Protein AF-A0A7S2G5B6-F1 (afdb_monomer_lite)

InterPro domains:
  IPR010111 Kynureninase [PF22580] (112-202)
  IPR010111 Kynureninase [PTHR14084] (1-206)
  IPR010111 Kynureninase [TIGR01814] (1-205)
  IPR015421 Pyridoxal phosphate-dependent transferase, major domain [G3DSA:3.40.640.10] (1-105)
  IPR015422 Pyridoxal phosphate-dependent transferase, small domain [G3DSA:3.90.1150.10] (106-209)
  IPR015424 Pyridoxal phosphate-dependent transferase [SSF53383] (1-205)

pLDDT: mean 95.81, std 4.61, range [63.97, 98.88]

Structure (mmCIF, N/CA/C/O backbone):
data_AF-A0A7S2G5B6-F1
#
_entry.id   AF-A0A7S2G5B6-F1
#
loop_
_atom_site.group_PDB
_atom_site.id
_atom_site.type_symbol
_atom_site.label_atom_id
_atom_site.label_alt_id
_atom_site.label_comp_id
_atom_site.label_asym_id
_atom_site.label_entity_id
_atom_site.label_seq_id
_atom_site.pdbx_PDB_ins_code
_atom_site.Cartn_x
_atom_site.Cartn_y
_atom_site.Cartn_z
_atom_site.occupancy
_atom_site.B_iso_or_equiv
_atom_site.auth_seq_id
_atom_site.auth_comp_id
_atom_site.auth_asym_id
_atom_site.auth_atom_id
_atom_site.pdbx_PDB_model_num
ATOM 1 N N . ASP A 1 1 ? 1.307 9.068 -7.976 1.00 97.81 1 ASP A N 1
ATOM 2 C CA . ASP A 1 1 ? 1.898 8.368 -6.817 1.00 97.81 1 ASP A CA 1
ATOM 3 C C . ASP A 1 1 ? 0.956 7.241 -6.403 1.00 97.81 1 ASP A C 1
ATOM 5 O O . ASP A 1 1 ? -0.222 7.493 -6.188 1.00 97.81 1 ASP A O 1
ATOM 9 N N . LEU A 1 2 ? 1.457 6.008 -6.365 1.00 98.62 2 LEU A N 1
ATOM 10 C CA . LEU A 1 2 ? 0.720 4.785 -6.039 1.00 98.62 2 LEU A CA 1
ATOM 11 C C . LEU A 1 2 ? 1.254 4.109 -4.763 1.00 98.62 2 LEU A C 1
ATOM 13 O O . LEU A 1 2 ? 1.056 2.909 -4.562 1.00 98.62 2 LEU A O 1
ATOM 17 N N . ALA A 1 3 ? 1.932 4.853 -3.883 1.00 98.50 3 ALA A N 1
ATOM 18 C CA . ALA A 1 3 ? 2.581 4.308 -2.691 1.00 98.50 3 ALA A CA 1
ATOM 19 C C . ALA A 1 3 ? 1.618 3.575 -1.738 1.00 98.50 3 ALA A C 1
ATOM 21 O O . ALA A 1 3 ? 2.017 2.626 -1.071 1.00 98.50 3 ALA A O 1
ATOM 22 N N . HIS A 1 4 ? 0.356 4.002 -1.648 1.00 98.19 4 HIS A N 1
ATOM 23 C CA . HIS A 1 4 ? -0.675 3.321 -0.849 1.00 98.19 4 HIS A CA 1
ATOM 24 C C . HIS A 1 4 ? -1.587 2.403 -1.679 1.00 98.19 4 HIS A C 1
ATOM 26 O O . HIS A 1 4 ? -2.569 1.887 -1.146 1.00 98.19 4 HIS A O 1
ATOM 32 N N . THR A 1 5 ? -1.263 2.181 -2.953 1.00 98.06 5 THR A N 1
ATOM 33 C CA . THR A 1 5 ? -2.148 1.539 -3.933 1.00 98.06 5 THR A CA 1
ATOM 34 C C . THR A 1 5 ? -1.578 0.206 -4.414 1.00 98.06 5 THR A C 1
ATOM 36 O O . THR A 1 5 ? -2.278 -0.806 -4.372 1.00 98.06 5 THR A O 1
ATOM 39 N N . VAL A 1 6 ? -0.297 0.167 -4.804 1.00 98.31 6 VAL A N 1
ATOM 40 C CA . VAL A 1 6 ? 0.363 -1.072 -5.252 1.00 98.31 6 VAL A CA 1
ATOM 41 C C . VAL A 1 6 ? 0.406 -2.092 -4.112 1.00 98.31 6 VAL A C 1
ATOM 43 O O . VAL A 1 6 ? 0.838 -1.776 -3.005 1.00 98.31 6 VAL A O 1
ATOM 46 N N . GLY A 1 7 ? -0.060 -3.316 -4.380 1.00 98.00 7 GLY A N 1
ATOM 47 C CA . GLY A 1 7 ? -0.189 -4.381 -3.377 1.00 98.00 7 GLY A CA 1
ATOM 48 C C . GLY A 1 7 ? -1.400 -4.241 -2.441 1.00 98.00 7 GLY A C 1
ATOM 49 O O . GLY A 1 7 ? -1.556 -5.058 -1.538 1.00 98.00 7 GLY A O 1
ATOM 50 N N . ASN A 1 8 ? -2.257 -3.232 -2.641 1.00 98.50 8 ASN A N 1
ATOM 51 C CA . ASN A 1 8 ? -3.448 -2.971 -1.823 1.00 98.50 8 ASN A CA 1
ATOM 52 C C . ASN A 1 8 ? -4.748 -3.118 -2.632 1.00 98.50 8 ASN A C 1
ATOM 54 O O . ASN A 1 8 ? -5.639 -3.870 -2.239 1.00 98.50 8 ASN A O 1
ATOM 58 N N . VAL A 1 9 ? -4.844 -2.439 -3.779 1.00 97.62 9 VAL A N 1
ATOM 59 C CA . VAL A 1 9 ? -6.018 -2.481 -4.669 1.00 97.62 9 VAL A CA 1
ATOM 60 C C . VAL A 1 9 ? -5.614 -2.890 -6.092 1.00 97.62 9 VAL A C 1
ATOM 62 O O . VAL A 1 9 ? -4.440 -2.746 -6.445 1.00 97.62 9 VAL A O 1
ATOM 65 N N . PRO A 1 10 ? -6.546 -3.421 -6.909 1.00 97.06 10 PRO A N 1
ATOM 66 C CA . PRO A 1 10 ? -6.280 -3.734 -8.311 1.00 97.06 10 PRO A CA 1
ATOM 67 C C . PRO A 1 10 ? -5.857 -2.494 -9.105 1.00 97.06 10 PRO A C 1
ATOM 69 O O . PRO A 1 10 ? -6.341 -1.391 -8.857 1.00 97.06 10 PRO A O 1
ATOM 72 N N . LEU A 1 11 ? -4.957 -2.685 -10.068 1.00 97.69 11 LEU A N 1
ATOM 73 C CA . LEU A 1 11 ? -4.414 -1.630 -10.918 1.00 97.69 11 LEU A CA 1
ATOM 74 C C . LEU A 1 11 ? -4.339 -2.119 -12.361 1.00 97.69 11 LEU A C 1
ATOM 76 O O . LEU A 1 11 ? -3.824 -3.207 -12.603 1.00 97.69 11 LEU A O 1
ATOM 80 N N . GLN A 1 12 ? -4.792 -1.293 -13.302 1.00 98.00 12 GLN A N 1
ATOM 81 C CA . GLN A 1 12 ? -4.696 -1.548 -14.744 1.00 98.00 12 GLN A CA 1
ATOM 82 C C . GLN A 1 12 ? -4.134 -0.299 -15.436 1.00 98.00 12 GLN A C 1
ATOM 84 O O . GLN A 1 12 ? -4.786 0.324 -16.261 1.00 98.00 12 GLN A O 1
ATOM 89 N N . LEU A 1 13 ? -2.930 0.133 -15.033 1.00 98.38 13 LEU A N 1
ATOM 90 C CA . LEU A 1 13 ? -2.374 1.446 -15.413 1.00 98.38 13 LEU A CA 1
ATOM 91 C C . LEU A 1 13 ? -2.312 1.672 -16.925 1.00 98.38 13 LEU A C 1
ATOM 93 O O . LEU A 1 13 ? -2.553 2.784 -17.386 1.00 98.38 13 LEU A O 1
ATOM 97 N N . HIS A 1 14 ? -1.982 0.616 -17.666 1.00 98.25 14 HIS A N 1
ATOM 98 C CA . HIS A 1 14 ? -1.926 0.650 -19.117 1.00 98.25 14 HIS A CA 1
ATOM 99 C C . HIS A 1 14 ? -3.320 0.849 -19.723 1.00 98.25 14 HIS A C 1
ATOM 101 O O . HIS A 1 14 ? -3.536 1.810 -20.454 1.00 98.25 14 HIS A O 1
ATOM 107 N N . ASP A 1 15 ? -4.283 0.005 -19.348 1.00 98.50 15 ASP A N 1
ATOM 108 C CA . ASP A 1 15 ? -5.653 0.048 -19.877 1.00 98.50 15 ASP A CA 1
ATOM 109 C C . ASP A 1 15 ? -6.391 1.330 -19.470 1.00 98.50 15 ASP A C 1
ATOM 111 O O . ASP A 1 15 ? -7.217 1.856 -20.211 1.00 98.50 15 ASP A O 1
ATOM 115 N N . TRP A 1 16 ? -6.052 1.885 -18.304 1.00 98.31 16 TRP A N 1
ATOM 116 C CA . TRP A 1 16 ? -6.552 3.178 -17.835 1.00 98.31 16 TRP A CA 1
ATOM 117 C C . TRP A 1 16 ? -5.897 4.373 -18.533 1.00 98.31 16 TRP A C 1
ATOM 119 O O . TRP A 1 16 ? -6.274 5.513 -18.267 1.00 98.31 16 TRP A O 1
ATOM 129 N N . GLY A 1 17 ? -4.904 4.144 -19.394 1.00 98.19 17 GLY A N 1
ATOM 130 C CA . GLY A 1 17 ? -4.213 5.201 -20.118 1.00 98.19 17 GLY A CA 1
ATOM 131 C C . GLY A 1 17 ? -3.414 6.144 -19.219 1.00 98.19 17 GLY A C 1
ATOM 132 O O . GLY A 1 17 ? -3.190 7.288 -19.602 1.00 98.19 17 GLY A O 1
ATOM 133 N N . CYS A 1 18 ? -2.995 5.695 -18.032 1.00 98.25 18 CYS A N 1
ATOM 134 C CA . CYS A 1 18 ? -2.144 6.484 -17.146 1.00 98.25 18 CYS A CA 1
ATOM 135 C C . CYS A 1 18 ? -0.816 6.769 -17.854 1.00 98.25 18 CYS A C 1
ATOM 137 O O . CYS A 1 18 ? -0.194 5.835 -18.335 1.00 98.25 18 CYS A O 1
ATOM 139 N N . ASP A 1 19 ? -0.351 8.016 -17.923 1.00 96.69 19 ASP A N 1
ATOM 140 C CA . ASP A 1 19 ? 0.914 8.308 -18.615 1.00 96.69 19 ASP A CA 1
ATOM 141 C C . ASP A 1 19 ? 2.133 7.820 -17.824 1.00 96.69 19 ASP A C 1
ATOM 143 O O . ASP A 1 19 ? 3.032 7.169 -18.366 1.00 96.69 19 ASP A O 1
ATOM 147 N N . PHE A 1 20 ? 2.143 8.115 -16.522 1.00 96.81 20 PHE A N 1
ATOM 148 C CA . PHE A 1 20 ? 3.258 7.841 -15.625 1.00 96.81 20 PHE A CA 1
ATOM 149 C C . PHE A 1 20 ? 2.764 7.507 -14.223 1.00 96.81 20 PHE A C 1
ATOM 151 O O . PHE A 1 20 ? 1.826 8.120 -13.708 1.00 96.81 20 PHE A O 1
ATOM 158 N N . ALA A 1 21 ? 3.458 6.595 -13.550 1.00 98.44 21 ALA A N 1
ATOM 159 C CA . ALA A 1 21 ? 3.237 6.352 -12.133 1.00 98.44 21 ALA A CA 1
ATOM 160 C C . ALA A 1 21 ? 4.534 5.994 -11.410 1.00 98.44 21 ALA A C 1
ATOM 162 O O . ALA A 1 21 ? 5.512 5.563 -12.009 1.00 98.44 21 ALA A O 1
ATOM 163 N N . CYS A 1 22 ? 4.522 6.149 -10.092 1.00 98.50 22 CYS A N 1
ATOM 164 C CA . CYS A 1 22 ? 5.610 5.755 -9.210 1.00 98.50 22 CYS A CA 1
ATOM 165 C C . CYS A 1 22 ? 5.034 5.180 -7.918 1.00 98.50 22 CYS A C 1
ATOM 167 O O . CYS A 1 22 ? 3.922 5.534 -7.519 1.00 98.50 22 CYS A O 1
ATOM 169 N N . TRP A 1 23 ? 5.769 4.285 -7.268 1.00 98.75 23 TRP A N 1
ATOM 170 C CA . TRP A 1 23 ? 5.385 3.703 -5.984 1.00 98.75 23 TRP A CA 1
ATOM 171 C C . TRP A 1 23 ? 6.612 3.300 -5.181 1.00 98.75 23 TRP A C 1
ATOM 173 O O . TRP A 1 23 ? 7.693 3.076 -5.721 1.00 98.75 23 TRP A O 1
ATOM 183 N N . CYS A 1 24 ? 6.428 3.156 -3.875 1.00 98.56 24 CYS A N 1
ATOM 184 C CA . CYS A 1 24 ? 7.398 2.481 -3.030 1.00 98.56 24 CYS A CA 1
ATOM 185 C C . CYS A 1 24 ? 7.058 0.996 -2.886 1.00 98.56 24 CYS A C 1
ATOM 187 O O . CYS A 1 24 ? 5.913 0.581 -3.070 1.00 98.56 24 CYS A O 1
ATOM 189 N N . THR A 1 25 ? 8.044 0.194 -2.498 1.00 98.62 25 THR A N 1
ATOM 190 C CA . THR A 1 25 ? 7.855 -1.245 -2.275 1.00 98.62 25 THR A CA 1
ATOM 191 C C . THR A 1 25 ? 7.872 -1.638 -0.795 1.00 98.62 25 THR A C 1
ATOM 193 O O . THR A 1 25 ? 7.509 -2.751 -0.432 1.00 98.62 25 THR A O 1
ATOM 196 N N . TYR A 1 26 ? 8.246 -0.716 0.093 1.00 97.94 26 TYR A N 1
ATOM 197 C CA . TYR A 1 26 ? 8.378 -0.976 1.530 1.00 97.94 26 TYR A CA 1
ATOM 198 C C . TYR A 1 26 ? 7.059 -0.884 2.319 1.00 97.94 26 TYR A C 1
ATOM 200 O O . TYR A 1 26 ? 7.062 -1.093 3.528 1.00 97.94 26 TYR A O 1
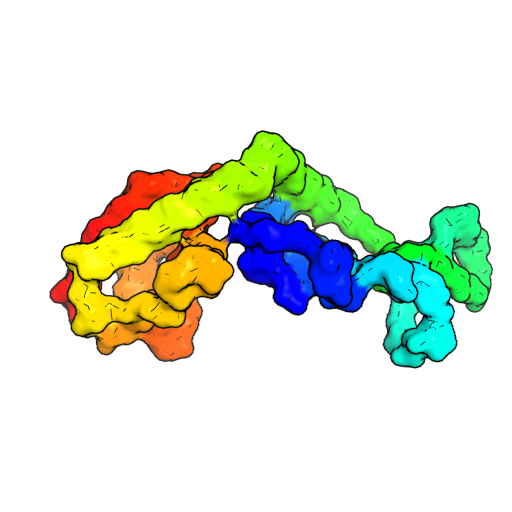ATOM 208 N N . LYS A 1 27 ? 5.947 -0.515 1.663 1.00 98.12 27 LYS A N 1
ATOM 209 C CA . LYS A 1 27 ? 4.599 -0.483 2.263 1.00 98.12 27 LYS A CA 1
ATOM 210 C C . LYS A 1 27 ? 3.911 -1.835 2.059 1.00 98.12 27 LYS A C 1
ATOM 212 O O . LYS A 1 27 ? 4.421 -2.843 2.520 1.00 98.12 27 LYS A O 1
ATOM 217 N N . TYR A 1 28 ? 2.794 -1.878 1.329 1.00 98.38 28 TYR A N 1
ATOM 218 C CA . TYR A 1 28 ? 2.030 -3.111 1.119 1.00 98.38 28 TYR A CA 1
ATOM 219 C C . TYR A 1 28 ? 2.832 -4.204 0.402 1.00 98.38 28 TYR A C 1
ATOM 221 O O . TYR A 1 28 ? 2.595 -5.376 0.651 1.00 98.38 28 TYR A O 1
ATOM 229 N N . LEU A 1 29 ? 3.815 -3.837 -0.427 1.00 98.31 29 LEU A N 1
ATOM 230 C CA . LEU A 1 29 ? 4.729 -4.778 -1.084 1.00 98.31 29 LEU A CA 1
ATOM 231 C C . LEU A 1 29 ? 5.836 -5.340 -0.171 1.00 98.31 29 LEU A C 1
ATOM 233 O O . LEU A 1 29 ? 6.698 -6.054 -0.665 1.00 98.31 29 LEU A O 1
ATOM 237 N N . ASN A 1 30 ? 5.840 -5.034 1.132 1.00 98.00 30 ASN A N 1
ATOM 238 C CA . ASN A 1 30 ? 6.616 -5.718 2.176 1.00 98.00 30 ASN A CA 1
ATOM 239 C C . ASN A 1 30 ? 8.105 -5.973 1.865 1.00 98.00 30 ASN A C 1
ATOM 241 O O . ASN A 1 30 ? 8.676 -6.955 2.334 1.00 98.00 30 ASN A O 1
ATOM 245 N N . SER A 1 31 ? 8.764 -5.114 1.086 1.00 97.62 31 SER A N 1
ATOM 246 C CA . SER A 1 31 ? 10.131 -5.393 0.630 1.00 97.62 31 SER A CA 1
ATOM 247 C C . SER A 1 31 ? 11.218 -5.003 1.646 1.00 97.62 31 SER A C 1
ATOM 249 O O . SER A 1 31 ? 12.396 -5.047 1.317 1.00 97.62 31 SER A O 1
ATOM 251 N N . GLY A 1 32 ? 10.864 -4.554 2.849 1.00 97.06 32 GLY A N 1
ATOM 252 C CA . GLY A 1 32 ? 11.817 -4.030 3.838 1.00 97.06 32 GLY A CA 1
ATOM 253 C C . GLY A 1 32 ? 12.066 -2.515 3.730 1.00 97.06 32 GLY A C 1
ATOM 254 O O . GLY A 1 32 ? 11.674 -1.893 2.740 1.00 97.06 32 GLY A O 1
ATOM 255 N N . PRO A 1 33 ? 12.670 -1.898 4.763 1.00 96.44 33 PRO A N 1
ATOM 256 C CA . PRO A 1 33 ? 12.708 -0.446 4.954 1.00 96.44 33 PRO A CA 1
ATOM 257 C C . PRO A 1 33 ? 13.530 0.269 3.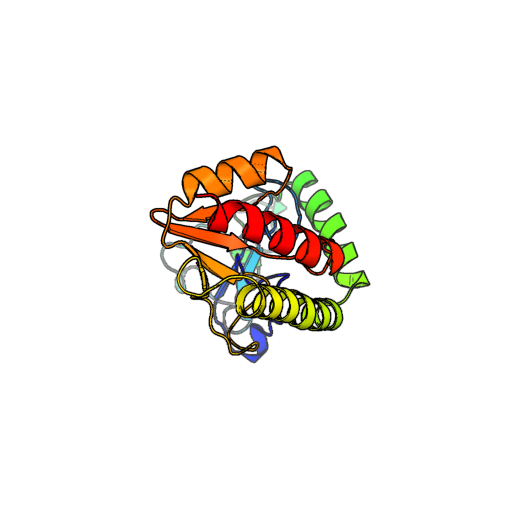875 1.00 96.44 33 PRO A C 1
ATOM 259 O O . PRO A 1 33 ? 14.668 -0.103 3.612 1.00 96.44 33 PRO A O 1
ATOM 262 N N . GLY A 1 34 ? 12.963 1.316 3.266 1.00 95.25 34 GLY A N 1
ATOM 263 C CA . GLY A 1 34 ? 13.684 2.169 2.308 1.00 95.25 34 GLY A CA 1
ATOM 264 C C . GLY A 1 34 ? 14.155 1.462 1.031 1.00 95.25 34 GLY A C 1
ATOM 265 O O . GLY A 1 34 ? 15.067 1.949 0.370 1.00 95.25 34 GLY A O 1
ATOM 266 N N . ASN A 1 35 ? 13.566 0.313 0.693 1.00 97.31 35 ASN A N 1
ATOM 267 C CA . ASN A 1 35 ? 13.958 -0.476 -0.473 1.00 97.31 35 ASN A CA 1
ATOM 268 C C . ASN A 1 35 ? 13.599 0.233 -1.812 1.00 97.31 35 ASN A C 1
ATOM 270 O O . ASN A 1 35 ? 12.898 1.248 -1.830 1.00 97.31 35 ASN A O 1
ATOM 274 N N . ILE A 1 36 ? 14.097 -0.312 -2.927 1.00 97.06 36 ILE A N 1
ATOM 275 C CA . ILE A 1 36 ? 13.963 0.158 -4.308 1.00 97.06 36 ILE A CA 1
ATOM 276 C C . ILE A 1 36 ? 12.513 0.501 -4.676 1.00 97.06 36 ILE A C 1
A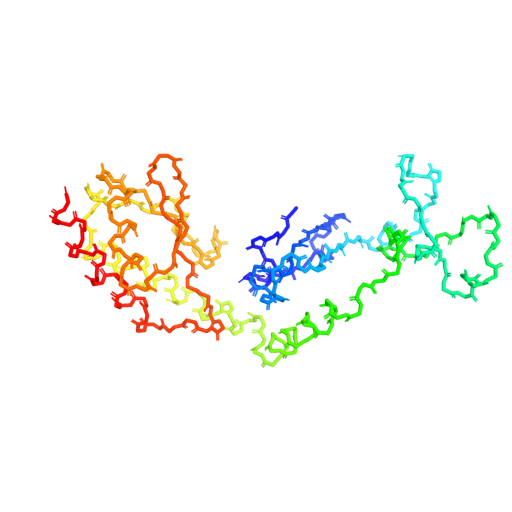TOM 278 O O . ILE A 1 36 ? 11.598 -0.282 -4.467 1.00 97.06 36 ILE A O 1
ATOM 282 N N . ALA A 1 37 ? 12.295 1.683 -5.246 1.00 98.06 37 ALA A N 1
ATOM 283 C CA . ALA A 1 37 ? 10.984 2.105 -5.736 1.00 98.06 37 ALA A CA 1
ATOM 284 C C . ALA A 1 37 ? 10.649 1.473 -7.101 1.00 98.06 37 ALA A C 1
ATOM 286 O O . ALA A 1 37 ? 11.489 0.841 -7.740 1.00 98.06 37 ALA A O 1
ATOM 287 N N . GLY A 1 38 ? 9.417 1.673 -7.566 1.00 97.69 38 GLY A N 1
ATOM 288 C CA . GLY A 1 38 ? 9.000 1.341 -8.925 1.00 97.69 38 GLY A CA 1
ATOM 289 C C . GLY A 1 38 ? 8.501 2.566 -9.682 1.00 97.69 38 GLY A C 1
ATOM 290 O O . GLY A 1 38 ? 7.999 3.522 -9.084 1.00 97.69 38 GLY A O 1
ATOM 291 N N . ALA A 1 39 ? 8.641 2.516 -11.003 1.00 97.56 39 ALA A N 1
ATOM 292 C CA . ALA A 1 39 ? 8.128 3.512 -11.927 1.00 97.56 39 ALA A CA 1
ATOM 293 C C . ALA A 1 39 ? 7.448 2.822 -13.112 1.00 97.56 39 ALA A C 1
ATOM 295 O O . ALA A 1 39 ? 7.867 1.753 -13.558 1.00 97.56 39 ALA A O 1
ATOM 296 N N . PHE A 1 40 ? 6.404 3.459 -13.619 1.00 98.06 40 PHE A N 1
ATOM 297 C CA . PHE A 1 40 ? 5.674 3.069 -14.812 1.00 98.06 40 PHE A CA 1
ATOM 298 C C . PHE A 1 40 ? 5.694 4.235 -15.795 1.00 98.06 40 PHE A C 1
ATOM 300 O O . PHE A 1 40 ? 5.491 5.386 -15.406 1.00 98.06 40 PHE A O 1
ATOM 307 N N . VAL A 1 41 ? 5.930 3.906 -17.060 1.00 96.31 41 VAL A N 1
ATOM 308 C CA . VAL A 1 41 ? 5.848 4.806 -18.209 1.00 96.31 41 VAL A CA 1
ATOM 309 C C . VAL A 1 41 ? 4.982 4.089 -19.231 1.00 96.31 41 VAL A C 1
ATOM 311 O O . VAL A 1 41 ? 5.303 2.959 -19.606 1.00 96.31 41 VAL A O 1
ATOM 314 N N . HIS A 1 42 ? 3.889 4.713 -19.661 1.00 97.50 42 HIS A N 1
ATOM 315 C CA . HIS A 1 42 ? 3.024 4.128 -20.678 1.00 97.50 42 HIS A CA 1
ATOM 316 C C . HIS A 1 42 ? 3.792 3.924 -21.987 1.00 97.50 42 HIS A C 1
ATOM 318 O O . HIS A 1 42 ? 4.583 4.775 -22.391 1.00 97.50 42 HIS A O 1
ATOM 324 N N . GLU A 1 43 ? 3.512 2.831 -22.701 1.00 96.56 43 GLU A N 1
ATOM 325 C CA . GLU A 1 43 ? 4.192 2.514 -23.964 1.00 96.56 43 GLU A CA 1
ATOM 326 C C . GLU A 1 43 ? 4.082 3.602 -25.044 1.00 96.56 43 GLU A C 1
ATOM 328 O O . GLU A 1 43 ? 4.981 3.727 -25.867 1.00 96.56 43 GLU A O 1
ATOM 333 N N . ARG A 1 44 ? 3.036 4.444 -25.011 1.00 95.69 44 ARG A N 1
ATOM 334 C CA . ARG A 1 44 ? 2.879 5.576 -25.937 1.00 95.69 44 ARG A CA 1
ATOM 335 C C . ARG A 1 44 ? 4.032 6.584 -25.829 1.00 95.69 44 ARG A C 1
ATOM 337 O O . ARG A 1 44 ? 4.280 7.329 -26.766 1.00 95.69 44 ARG A O 1
ATOM 344 N N . HIS A 1 45 ? 4.752 6.562 -24.703 1.00 93.69 45 HIS A N 1
ATOM 345 C CA . HIS A 1 45 ? 5.932 7.380 -24.420 1.00 93.69 45 HIS A CA 1
ATOM 346 C C . HIS A 1 45 ? 7.247 6.592 -24.558 1.00 93.69 45 HIS A C 1
ATOM 348 O O . HIS A 1 45 ? 8.309 7.104 -24.207 1.00 93.69 45 HIS A O 1
ATOM 354 N N . ALA A 1 46 ? 7.219 5.341 -25.042 1.00 91.44 46 ALA A N 1
ATOM 355 C CA . ALA A 1 46 ? 8.383 4.448 -25.020 1.00 91.44 46 ALA A CA 1
ATOM 356 C C . ALA A 1 46 ? 9.560 4.922 -25.880 1.00 91.44 46 ALA A C 1
ATOM 358 O O . ALA A 1 46 ? 10.700 4.574 -25.579 1.00 91.44 46 ALA A O 1
ATOM 359 N N . HIS A 1 47 ? 9.293 5.717 -26.913 1.00 90.56 47 HIS A N 1
ATOM 360 C CA . HIS A 1 47 ? 10.295 6.193 -27.868 1.00 90.56 47 HIS A CA 1
ATOM 361 C C . HIS A 1 47 ? 10.542 7.704 -27.785 1.00 90.56 47 HIS A C 1
ATOM 363 O O . HIS A 1 47 ? 11.108 8.274 -28.712 1.00 90.56 47 HIS A O 1
ATOM 369 N N . ALA A 1 48 ? 10.141 8.349 -26.683 1.00 85.25 48 ALA A N 1
ATOM 370 C CA . ALA A 1 48 ? 10.453 9.754 -26.449 1.00 85.25 48 ALA A CA 1
ATOM 371 C C . ALA A 1 48 ? 11.976 9.970 -26.460 1.00 85.25 48 ALA A C 1
ATOM 373 O O . ALA A 1 48 ? 12.724 9.336 -25.701 1.00 85.25 48 ALA A O 1
ATOM 374 N N . SER A 1 49 ? 12.437 10.860 -27.333 1.00 82.19 49 SER A N 1
ATOM 375 C CA . SER A 1 49 ? 13.841 11.237 -27.431 1.00 82.19 49 SER A CA 1
ATOM 376 C C . SER A 1 49 ? 14.261 12.095 -26.233 1.00 82.19 49 SER A C 1
ATOM 378 O O . SER A 1 49 ? 13.442 12.601 -25.465 1.00 82.19 49 SER A O 1
ATOM 380 N N . VAL A 1 50 ? 15.572 12.291 -26.064 1.00 80.19 50 VAL A N 1
ATOM 381 C CA . VAL A 1 50 ? 16.093 13.234 -25.058 1.00 80.19 50 VAL A CA 1
ATOM 382 C C . VAL A 1 50 ? 15.612 14.662 -25.343 1.00 80.19 50 VAL A C 1
ATOM 384 O O . VAL A 1 50 ? 15.353 15.410 -24.405 1.00 80.19 50 VAL A O 1
ATOM 387 N N . ALA A 1 51 ? 15.451 15.026 -26.620 1.00 82.56 51 ALA A N 1
ATOM 388 C CA . ALA A 1 51 ? 14.958 16.341 -27.020 1.00 82.56 51 ALA A CA 1
ATOM 389 C C . ALA A 1 51 ? 13.482 16.553 -26.642 1.00 82.56 51 ALA A C 1
ATOM 391 O O . ALA A 1 51 ? 13.105 17.669 -26.292 1.00 82.56 51 ALA A O 1
ATOM 392 N N . ASP A 1 52 ? 12.678 15.485 -26.634 1.00 83.81 52 ASP A N 1
ATOM 393 C CA . ASP A 1 52 ? 11.261 15.536 -26.242 1.00 83.81 52 ASP A CA 1
ATOM 394 C C . ASP A 1 52 ? 11.071 15.727 -24.725 1.00 83.81 52 ASP A C 1
ATOM 396 O O . ASP A 1 52 ? 9.984 16.080 -24.270 1.00 83.81 52 ASP A O 1
ATOM 400 N N . LEU A 1 53 ? 12.121 15.496 -23.924 1.00 82.81 53 LEU A N 1
ATOM 401 C CA . LEU A 1 53 ? 12.090 15.512 -22.458 1.00 82.81 53 LEU A CA 1
ATOM 402 C C . LEU A 1 53 ? 13.182 16.437 -21.882 1.00 82.81 53 LEU A C 1
ATOM 404 O O . LEU A 1 53 ? 14.139 15.959 -21.256 1.00 82.81 53 LEU A O 1
ATOM 408 N N . PRO A 1 54 ? 13.062 17.766 -22.067 1.00 78.31 54 PRO A N 1
ATOM 409 C CA . PRO A 1 54 ? 14.050 18.719 -21.573 1.00 78.31 54 PRO A CA 1
ATOM 410 C C . PRO A 1 54 ? 14.203 18.625 -20.046 1.00 78.31 54 PRO A C 1
ATOM 412 O O . PRO A 1 54 ? 13.223 18.563 -19.306 1.00 78.31 54 PRO A O 1
ATOM 415 N N . GLY A 1 55 ? 15.450 18.611 -19.564 1.00 79.56 55 GLY A N 1
ATOM 416 C CA . GLY A 1 55 ? 15.765 18.515 -18.131 1.00 79.56 55 GLY A CA 1
ATOM 417 C C . GLY A 1 55 ? 15.749 17.094 -17.554 1.00 79.56 55 GLY A C 1
ATOM 418 O O . GLY A 1 55 ? 15.944 16.918 -16.351 1.00 79.56 55 GLY A O 1
ATOM 419 N N . ARG A 1 56 ? 15.553 16.067 -18.390 1.00 86.81 56 ARG A N 1
ATOM 420 C CA . ARG A 1 56 ? 15.666 14.668 -17.974 1.00 86.81 56 ARG A CA 1
ATOM 421 C C . ARG A 1 56 ? 17.082 14.342 -17.494 1.00 86.81 56 ARG A C 1
ATOM 423 O O . ARG A 1 56 ? 18.060 14.539 -18.212 1.00 86.81 56 ARG A O 1
ATOM 430 N N . LEU A 1 57 ? 17.170 13.739 -16.310 1.00 91.44 57 LEU A N 1
ATOM 431 C CA . LEU A 1 57 ? 18.407 13.126 -15.838 1.00 91.44 57 LEU A CA 1
ATOM 432 C C . LEU A 1 57 ? 18.692 11.861 -16.653 1.00 91.44 57 LEU A C 1
ATOM 434 O O . LEU A 1 57 ? 17.815 11.014 -16.843 1.00 91.44 57 LEU A O 1
ATOM 438 N N . THR A 1 58 ? 19.926 11.737 -17.129 1.00 92.12 58 THR A N 1
ATOM 439 C CA . THR A 1 58 ? 20.412 10.570 -17.866 1.00 92.12 58 THR A CA 1
ATOM 440 C C . THR A 1 58 ? 21.528 9.898 -17.081 1.00 92.12 58 THR A C 1
ATOM 442 O O . THR A 1 58 ? 22.260 10.531 -16.321 1.00 92.12 58 THR A O 1
ATOM 445 N N . GLY A 1 59 ? 21.637 8.585 -17.235 1.00 93.00 59 GLY A N 1
ATOM 446 C CA . GLY A 1 59 ? 22.714 7.806 -16.649 1.00 93.00 59 GLY A CA 1
ATOM 447 C C . GLY A 1 59 ? 22.902 6.505 -17.413 1.00 93.00 59 GLY A C 1
ATOM 448 O O . GLY A 1 59 ? 22.018 6.076 -18.155 1.00 93.00 59 GLY A O 1
ATOM 449 N N . TRP A 1 60 ? 24.074 5.891 -17.268 1.00 95.12 60 TRP A N 1
ATOM 450 C CA . TRP A 1 60 ? 24.510 4.771 -18.109 1.00 95.12 60 TRP A CA 1
ATOM 451 C C . TRP A 1 60 ? 23.569 3.557 -18.091 1.00 95.12 60 TRP A C 1
ATOM 453 O O . TRP A 1 60 ? 23.476 2.838 -19.079 1.00 95.12 60 TRP A O 1
ATOM 463 N N . TRP A 1 61 ? 22.799 3.343 -17.018 1.00 95.62 61 TRP A N 1
ATOM 464 C CA . TRP A 1 61 ? 21.802 2.262 -16.975 1.00 95.62 61 TRP A CA 1
ATOM 465 C C . TRP A 1 61 ? 20.540 2.528 -17.791 1.00 95.62 61 TRP A C 1
ATOM 467 O O . TRP A 1 61 ? 19.840 1.577 -18.138 1.00 95.62 61 TRP A O 1
ATOM 477 N N . GLY A 1 62 ? 20.274 3.787 -18.120 1.00 94.75 62 GLY A N 1
ATOM 478 C CA . GLY A 1 62 ? 19.204 4.203 -19.013 1.00 94.75 62 GLY A CA 1
ATOM 479 C C . GLY A 1 62 ? 19.600 4.104 -20.480 1.00 94.75 62 GLY A C 1
ATOM 480 O O . GLY A 1 62 ? 18.721 4.155 -21.339 1.00 94.75 62 GLY A O 1
ATOM 481 N N . HIS A 1 63 ? 20.894 3.925 -20.773 1.00 95.06 63 HIS A N 1
ATOM 482 C CA . HIS A 1 63 ? 21.389 3.659 -22.120 1.00 95.06 63 HIS A CA 1
ATOM 483 C C . HIS A 1 63 ? 20.897 2.279 -22.581 1.00 95.06 63 HIS A C 1
ATOM 485 O O . HIS A 1 63 ? 20.741 1.365 -21.750 1.00 95.06 63 HIS A O 1
ATOM 491 N N . ARG A 1 64 ? 20.620 2.130 -23.883 1.00 93.94 64 ARG A N 1
ATOM 492 C CA . ARG A 1 64 ? 20.189 0.861 -24.492 1.00 93.94 64 ARG A CA 1
ATOM 493 C C . ARG A 1 64 ? 21.134 -0.281 -24.112 1.00 93.94 64 ARG A C 1
ATOM 495 O O . ARG A 1 64 ? 22.299 -0.073 -23.787 1.00 93.94 64 ARG A O 1
ATOM 502 N N . LYS A 1 65 ? 20.613 -1.498 -24.024 1.00 93.81 65 LYS A N 1
ATOM 503 C CA . LYS A 1 65 ? 21.351 -2.599 -23.391 1.00 93.81 65 LYS A CA 1
ATOM 504 C C . LYS A 1 65 ? 22.473 -3.133 -24.286 1.00 93.81 65 LYS A C 1
ATOM 506 O O . LYS A 1 65 ? 23.445 -3.663 -23.759 1.00 93.81 65 LYS A O 1
ATOM 511 N N . GLU A 1 66 ? 22.310 -3.002 -25.597 1.00 94.81 66 GLU A N 1
ATOM 512 C CA . GLU A 1 66 ? 23.115 -3.641 -26.640 1.00 94.81 66 GLU A CA 1
ATOM 513 C C . GLU A 1 66 ? 24.577 -3.181 -26.627 1.00 94.81 66 GLU A C 1
ATOM 515 O O . GLU A 1 66 ? 25.468 -4.005 -26.785 1.00 94.81 66 GLU A O 1
ATOM 520 N N . ASP A 1 67 ? 24.819 -1.894 -26.385 1.00 93.56 67 ASP A N 1
ATOM 521 C CA . ASP A 1 67 ? 26.135 -1.242 -26.432 1.00 93.56 67 ASP A CA 1
ATOM 522 C C . ASP A 1 67 ? 26.443 -0.427 -25.166 1.00 93.56 67 ASP A C 1
ATOM 524 O O . ASP A 1 67 ? 27.405 0.333 -25.117 1.00 93.56 67 ASP A O 1
ATOM 528 N N . ARG A 1 68 ? 25.671 -0.622 -24.088 1.00 94.94 68 ARG A N 1
ATOM 529 C CA . ARG A 1 68 ? 25.861 0.071 -22.800 1.00 94.94 68 ARG A CA 1
ATOM 530 C C . ARG A 1 68 ? 27.309 0.060 -22.303 1.00 94.94 68 ARG A C 1
ATOM 532 O O . ARG A 1 68 ? 27.741 1.007 -21.653 1.00 94.94 68 ARG A O 1
ATOM 539 N N . PHE A 1 69 ? 28.013 -1.045 -22.534 1.00 96.00 69 PHE A N 1
ATOM 540 C CA . PHE A 1 69 ? 29.377 -1.258 -22.055 1.00 96.00 69 PHE A CA 1
ATOM 541 C C . PHE A 1 69 ? 30.459 -0.771 -23.025 1.00 96.00 69 PHE A C 1
ATOM 543 O O . PHE A 1 69 ? 31.617 -0.738 -22.621 1.00 96.00 69 PHE A O 1
ATOM 550 N N . GLU A 1 70 ? 30.092 -0.317 -24.227 1.00 95.06 70 GLU A N 1
ATOM 551 C CA . GLU A 1 70 ? 31.008 0.416 -25.113 1.00 95.06 70 GLU A CA 1
ATOM 552 C C . GLU A 1 70 ? 31.326 1.811 -24.545 1.00 95.06 70 GLU A C 1
ATOM 554 O O . GLU A 1 70 ? 32.363 2.388 -24.852 1.00 95.06 70 GLU A O 1
ATOM 559 N N . MET A 1 71 ? 30.471 2.328 -23.646 1.00 87.44 71 MET A N 1
ATOM 560 C CA . MET A 1 71 ? 30.691 3.570 -22.883 1.00 87.44 71 MET A CA 1
ATOM 561 C C . MET A 1 71 ? 30.930 4.807 -23.764 1.00 87.44 71 MET A C 1
ATOM 563 O O . MET A 1 71 ? 31.615 5.751 -23.368 1.00 87.44 71 MET A O 1
ATOM 567 N N . GLU A 1 72 ? 30.324 4.812 -24.948 1.00 90.19 72 GLU A N 1
ATOM 568 C CA . GLU A 1 72 ? 30.362 5.924 -25.887 1.00 90.19 72 GLU A CA 1
ATOM 569 C C . GLU A 1 72 ? 29.816 7.227 -25.275 1.00 90.19 72 GLU A C 1
ATOM 571 O O . GLU A 1 72 ? 28.904 7.235 -24.444 1.00 90.19 72 GLU A O 1
ATOM 576 N N . HIS A 1 73 ? 30.334 8.371 -25.731 1.00 87.38 73 HIS A N 1
ATOM 577 C CA . HIS A 1 73 ? 29.951 9.690 -25.204 1.00 87.38 73 HIS A CA 1
ATOM 578 C C . HIS A 1 73 ? 28.582 10.198 -25.690 1.00 87.38 73 HIS A C 1
ATOM 580 O O . HIS A 1 73 ? 28.172 11.306 -25.337 1.00 87.38 73 HIS A O 1
ATOM 586 N N . HIS A 1 74 ? 27.862 9.407 -26.487 1.00 89.56 74 HIS A N 1
ATOM 587 C CA . HIS A 1 74 ? 26.512 9.716 -26.942 1.00 89.56 74 HIS A CA 1
ATOM 588 C C . HIS A 1 74 ? 25.499 8.830 -26.206 1.00 89.56 74 HIS A C 1
ATOM 590 O O . HIS A 1 74 ? 25.630 7.613 -26.159 1.00 89.56 74 HIS A O 1
ATOM 596 N N . PHE A 1 75 ? 24.469 9.428 -25.607 1.00 91.06 75 PHE A N 1
ATOM 597 C CA . PHE A 1 75 ? 23.442 8.673 -24.890 1.00 91.06 75 PHE A CA 1
ATOM 598 C C . PHE A 1 75 ? 22.329 8.223 -25.840 1.00 91.06 75 PHE A C 1
ATOM 600 O O . PHE A 1 75 ? 21.622 9.057 -26.405 1.00 91.06 75 PHE A O 1
ATOM 607 N N . VAL A 1 76 ? 22.127 6.909 -25.959 1.00 92.56 76 VAL A N 1
ATOM 608 C CA . VAL A 1 76 ? 20.999 6.316 -26.686 1.00 92.56 76 VAL A CA 1
ATOM 609 C C . VAL A 1 76 ? 20.028 5.721 -25.664 1.00 92.56 76 VAL A C 1
ATOM 611 O O . VAL A 1 76 ? 20.371 4.727 -25.023 1.00 92.56 76 VAL A O 1
ATOM 614 N N . PRO A 1 77 ? 18.833 6.304 -25.452 1.00 92.94 77 PRO A N 1
ATOM 615 C CA . PRO A 1 77 ? 17.910 5.819 -24.431 1.00 92.94 77 PRO A CA 1
ATOM 616 C C . PRO A 1 77 ? 17.404 4.405 -24.746 1.00 92.94 77 PRO A C 1
ATOM 618 O O . PRO A 1 77 ? 17.012 4.110 -25.873 1.00 92.94 77 PRO A O 1
ATOM 621 N N . SER A 1 78 ? 17.329 3.551 -23.721 1.00 94.19 78 SER A N 1
ATOM 622 C CA . SER A 1 78 ? 16.481 2.351 -23.755 1.00 94.19 78 SER A CA 1
ATOM 623 C C . SER A 1 78 ? 15.019 2.753 -24.003 1.00 94.19 78 SER A C 1
ATOM 625 O O . SER A 1 78 ? 14.635 3.861 -23.632 1.00 94.19 78 SER A O 1
ATOM 627 N N . PRO A 1 79 ? 14.161 1.886 -24.559 1.00 92.88 79 PRO A N 1
ATOM 628 C CA . PRO A 1 79 ? 12.741 2.194 -24.672 1.00 92.88 79 PRO A CA 1
ATOM 629 C C . PRO A 1 79 ? 12.039 2.215 -23.299 1.00 92.88 79 PRO A C 1
ATOM 631 O O . PRO A 1 79 ? 12.348 1.433 -22.394 1.00 92.88 79 PRO A O 1
ATOM 634 N N . GLY A 1 80 ? 11.057 3.104 -23.143 1.00 93.00 80 GLY A N 1
ATOM 635 C CA . GLY A 1 80 ? 10.142 3.137 -21.997 1.00 93.00 80 GLY A CA 1
ATOM 636 C C . GLY A 1 80 ? 10.790 3.503 -20.659 1.00 93.00 80 GLY A C 1
ATOM 637 O O . GLY A 1 80 ? 11.693 4.337 -20.576 1.00 93.00 80 GLY A O 1
ATOM 638 N N . ALA A 1 81 ? 10.297 2.887 -19.580 1.00 94.62 81 ALA A N 1
ATOM 639 C CA . ALA A 1 81 ? 10.695 3.210 -18.207 1.00 94.62 81 ALA A CA 1
ATOM 640 C C . ALA A 1 81 ? 12.180 2.938 -17.913 1.00 94.62 81 ALA A C 1
ATOM 642 O O . ALA A 1 81 ? 12.778 3.639 -17.099 1.00 94.62 81 ALA A O 1
ATOM 643 N N . GLN A 1 82 ? 12.800 1.967 -18.595 1.00 93.88 82 GLN A N 1
ATOM 644 C CA . GLN A 1 82 ? 14.225 1.649 -18.417 1.00 93.88 82 GLN A CA 1
ATOM 645 C C . GLN A 1 82 ? 15.121 2.846 -18.717 1.00 93.88 82 GLN A C 1
ATOM 647 O O . GLN A 1 82 ? 16.149 3.032 -18.074 1.00 93.88 82 GLN A O 1
ATOM 652 N N . SER A 1 83 ? 14.688 3.689 -19.649 1.00 93.12 83 SER A N 1
ATOM 653 C CA . SER A 1 83 ? 15.386 4.897 -20.057 1.00 93.12 83 SER A CA 1
ATOM 654 C C . SER A 1 83 ? 15.630 5.869 -18.885 1.00 93.12 83 SER A C 1
ATOM 656 O O . SER A 1 83 ? 16.606 6.621 -18.893 1.00 93.12 83 SER A O 1
ATOM 658 N N . PHE A 1 84 ? 14.798 5.822 -17.840 1.00 93.56 84 PHE A N 1
ATOM 659 C CA . PHE A 1 84 ? 14.893 6.673 -16.650 1.00 93.56 84 PHE A CA 1
ATOM 660 C C . PHE A 1 84 ? 15.825 6.118 -15.559 1.00 93.56 84 PHE A C 1
ATOM 662 O O . PHE A 1 84 ? 15.991 6.748 -14.514 1.00 93.56 84 PHE A O 1
ATOM 669 N N . MET A 1 85 ? 16.447 4.951 -15.760 1.00 95.19 85 MET A N 1
ATOM 670 C CA . MET A 1 85 ? 17.408 4.411 -14.797 1.00 95.19 85 MET A CA 1
ATOM 671 C C . MET A 1 85 ? 18.735 5.168 -14.875 1.00 95.19 85 MET A C 1
ATOM 673 O O . MET A 1 85 ? 19.390 5.191 -15.909 1.00 95.19 85 MET A O 1
ATOM 677 N N . LEU A 1 86 ? 19.172 5.762 -13.768 1.00 95.75 86 LEU A N 1
ATOM 678 C CA . LEU A 1 86 ? 20.438 6.504 -13.743 1.00 95.75 86 LEU A CA 1
ATOM 679 C C . LEU A 1 86 ? 21.642 5.586 -13.486 1.00 95.75 86 LEU A C 1
ATOM 681 O O . LEU A 1 86 ? 22.681 5.695 -14.138 1.00 95.75 86 LEU A O 1
ATOM 685 N N . SER A 1 87 ? 21.482 4.642 -12.561 1.00 96.44 87 SER A N 1
ATOM 686 C CA . SER A 1 87 ? 22.570 3.838 -11.999 1.00 96.44 87 SER A CA 1
ATOM 687 C C . SER A 1 87 ? 22.243 2.349 -12.009 1.00 96.44 87 SER A C 1
ATOM 689 O O . SER A 1 87 ? 21.102 1.950 -12.243 1.00 96.44 87 SER A O 1
ATOM 691 N N . ASN A 1 88 ? 23.257 1.528 -11.720 1.00 96.12 88 ASN A N 1
ATOM 692 C CA . ASN A 1 88 ? 23.065 0.093 -11.555 1.00 96.12 88 ASN A CA 1
ATOM 693 C C . ASN A 1 88 ? 22.121 -0.197 -10.379 1.00 96.12 88 ASN A C 1
ATOM 695 O O . ASN A 1 88 ? 22.157 0.523 -9.376 1.00 96.12 88 ASN A O 1
ATOM 699 N N . PRO A 1 89 ? 21.255 -1.214 -10.495 1.00 95.31 89 PRO A N 1
ATOM 700 C CA . PRO A 1 89 ? 20.268 -1.468 -9.469 1.00 95.31 89 PRO A CA 1
ATOM 701 C C . PRO A 1 89 ? 20.890 -2.220 -8.274 1.00 95.31 89 PRO A C 1
ATOM 703 O O . PRO A 1 89 ? 21.697 -3.134 -8.462 1.00 95.31 89 PRO A O 1
ATOM 706 N N . PRO A 1 90 ? 20.493 -1.898 -7.030 1.00 96.88 90 PRO A N 1
ATOM 707 C CA . PRO A 1 90 ? 21.020 -2.550 -5.833 1.00 96.88 90 PRO A CA 1
ATOM 708 C C . PRO A 1 90 ? 20.527 -4.004 -5.718 1.00 96.88 90 PRO A C 1
ATOM 710 O O . PRO A 1 90 ? 19.363 -4.262 -5.411 1.00 96.88 90 PRO A O 1
ATOM 713 N N . VAL A 1 91 ? 21.417 -4.978 -5.932 1.00 97.00 91 VAL A N 1
ATOM 714 C CA . VAL A 1 91 ? 21.042 -6.404 -6.042 1.00 97.00 91 VAL A CA 1
ATOM 715 C C . VAL A 1 91 ? 20.375 -6.979 -4.784 1.00 97.00 91 VAL A C 1
ATOM 717 O O . VAL A 1 91 ? 19.398 -7.718 -4.893 1.00 97.00 91 VAL A O 1
ATOM 720 N N . LEU A 1 92 ? 20.837 -6.606 -3.584 1.00 97.25 92 LEU A N 1
ATOM 721 C CA . LEU A 1 92 ? 20.267 -7.103 -2.320 1.00 97.25 92 LEU A CA 1
ATOM 722 C C . LEU A 1 92 ? 18.838 -6.588 -2.091 1.00 97.25 92 LEU A C 1
ATOM 724 O O . LEU A 1 92 ? 17.958 -7.330 -1.658 1.00 97.25 92 LEU A O 1
ATOM 728 N N . CYS A 1 93 ? 18.595 -5.332 -2.457 1.00 97.19 93 CYS A N 1
ATOM 729 C CA . CYS A 1 93 ? 17.281 -4.699 -2.448 1.00 97.19 93 CYS A CA 1
ATOM 730 C C . CYS A 1 93 ? 16.296 -5.436 -3.371 1.00 97.19 93 CYS A C 1
ATOM 732 O O . CYS A 1 93 ? 15.181 -5.773 -2.959 1.00 97.19 93 CYS A O 1
ATOM 734 N N . ILE A 1 94 ? 16.739 -5.770 -4.590 1.00 97.19 94 ILE A N 1
ATOM 735 C CA . ILE A 1 94 ? 15.948 -6.556 -5.546 1.00 97.19 94 ILE A CA 1
ATOM 736 C C . ILE A 1 94 ? 15.658 -7.960 -5.006 1.00 97.19 94 ILE A C 1
ATOM 738 O O . ILE A 1 94 ? 14.534 -8.434 -5.149 1.00 97.19 94 ILE A O 1
ATOM 742 N N . ALA A 1 95 ? 16.625 -8.621 -4.364 1.00 97.75 95 ALA A N 1
ATOM 743 C CA . ALA A 1 95 ? 16.418 -9.953 -3.793 1.00 97.75 95 ALA A CA 1
ATOM 744 C C . ALA A 1 95 ? 15.302 -9.959 -2.728 1.00 97.75 95 ALA A C 1
ATOM 746 O O . ALA A 1 95 ? 14.429 -10.827 -2.754 1.00 97.75 95 ALA A O 1
ATOM 747 N N . ALA A 1 96 ? 15.271 -8.954 -1.845 1.00 97.56 96 ALA A N 1
ATOM 748 C CA . ALA A 1 96 ? 14.202 -8.801 -0.857 1.00 97.56 96 ALA A CA 1
ATOM 749 C C . ALA A 1 96 ? 12.836 -8.494 -1.505 1.00 97.56 96 ALA A C 1
ATOM 751 O O . ALA A 1 96 ? 11.818 -9.073 -1.119 1.00 97.56 96 ALA A O 1
ATOM 752 N N . LEU A 1 97 ? 12.801 -7.630 -2.527 1.00 98.31 97 LEU A N 1
ATOM 753 C CA . LEU A 1 97 ? 11.581 -7.356 -3.295 1.00 98.31 97 LEU A CA 1
ATOM 754 C C . LEU A 1 97 ? 11.060 -8.613 -4.007 1.00 98.31 97 LEU A C 1
ATOM 756 O O . LEU A 1 97 ? 9.854 -8.871 -4.019 1.00 98.31 97 LEU A O 1
ATOM 760 N N . ARG A 1 98 ? 11.961 -9.417 -4.575 1.00 98.12 98 ARG A N 1
ATOM 761 C CA . ARG A 1 98 ? 11.625 -10.674 -5.244 1.00 98.12 98 ARG A CA 1
ATOM 762 C C . ARG A 1 98 ? 10.907 -11.629 -4.293 1.00 98.12 98 ARG A C 1
ATOM 764 O O . ARG A 1 98 ? 9.831 -12.106 -4.633 1.00 98.12 98 ARG A O 1
ATOM 771 N N . ALA A 1 99 ? 11.441 -11.833 -3.089 1.00 98.00 99 ALA A N 1
ATOM 772 C CA . ALA A 1 99 ? 10.809 -12.698 -2.094 1.00 98.00 99 ALA A CA 1
ATOM 773 C C . ALA A 1 99 ? 9.365 -12.264 -1.777 1.00 98.00 99 ALA A C 1
ATOM 775 O O . ALA A 1 99 ? 8.470 -13.102 -1.681 1.00 98.00 99 ALA A O 1
ATOM 776 N N . SER A 1 100 ? 9.104 -10.955 -1.667 1.00 98.19 100 SER A N 1
ATOM 777 C CA . SER A 1 100 ? 7.736 -10.478 -1.446 1.00 98.19 100 SER A CA 1
ATOM 778 C C . SER A 1 100 ? 6.840 -10.647 -2.675 1.00 98.19 100 SER A C 1
ATOM 780 O O . SER A 1 100 ? 5.724 -11.154 -2.564 1.00 98.19 100 SER A O 1
ATOM 782 N N . THR A 1 101 ? 7.317 -10.268 -3.861 1.00 97.75 101 THR A N 1
ATOM 783 C CA . THR A 1 101 ? 6.524 -10.369 -5.099 1.00 97.75 101 THR A CA 1
ATOM 784 C C . THR A 1 101 ? 6.168 -11.816 -5.457 1.00 97.75 101 THR A C 1
ATOM 786 O O . THR A 1 101 ? 5.072 -12.050 -5.962 1.00 97.75 101 THR A O 1
ATOM 789 N N . GLU A 1 102 ? 7.002 -12.799 -5.102 1.00 98.44 102 GLU A N 1
ATOM 790 C CA . GLU A 1 102 ? 6.673 -14.230 -5.204 1.00 98.44 102 GLU A CA 1
ATOM 791 C C . GLU A 1 102 ? 5.483 -14.622 -4.302 1.00 98.44 102 GLU A C 1
ATOM 793 O O . GLU A 1 102 ? 4.606 -15.381 -4.726 1.00 98.44 102 GLU A O 1
ATOM 798 N N . LEU A 1 103 ? 5.377 -14.060 -3.090 1.00 98.31 103 LEU A N 1
ATOM 799 C CA . LEU A 1 103 ? 4.209 -14.259 -2.219 1.00 98.31 103 LEU A CA 1
ATOM 800 C C . LEU A 1 103 ? 2.945 -13.621 -2.805 1.00 98.31 103 LEU A C 1
ATOM 802 O O . LEU A 1 103 ? 1.878 -14.235 -2.766 1.00 98.31 103 LEU A O 1
ATOM 806 N N . PHE A 1 104 ? 3.058 -12.418 -3.376 1.00 98.38 104 PHE A N 1
ATOM 807 C CA . PHE A 1 104 ? 1.947 -11.759 -4.071 1.00 98.38 104 PHE A CA 1
ATOM 808 C C . PHE A 1 104 ? 1.480 -12.557 -5.290 1.00 98.38 104 PHE A C 1
ATOM 810 O O . PHE A 1 104 ? 0.276 -12.731 -5.468 1.00 98.38 104 PHE A O 1
ATOM 817 N N . ALA A 1 105 ? 2.408 -13.096 -6.084 1.00 97.94 105 ALA A N 1
ATOM 818 C CA . ALA A 1 105 ? 2.094 -13.953 -7.224 1.00 97.94 105 ALA A CA 1
ATOM 819 C C . ALA A 1 105 ? 1.376 -15.239 -6.785 1.00 97.94 105 ALA A C 1
ATOM 821 O O . ALA A 1 105 ? 0.385 -15.635 -7.397 1.00 97.94 105 ALA A O 1
ATOM 822 N N . LYS A 1 106 ? 1.818 -15.858 -5.681 1.00 98.38 106 LYS A N 1
ATOM 823 C CA . LYS A 1 106 ? 1.166 -17.045 -5.105 1.00 98.38 106 LYS A CA 1
ATOM 824 C C . LYS A 1 106 ? -0.229 -16.743 -4.546 1.00 98.38 106 LYS A C 1
ATOM 826 O O . LYS A 1 106 ? -1.135 -17.565 -4.684 1.00 98.38 106 LYS A O 1
ATOM 831 N N . ALA A 1 107 ? -0.404 -15.599 -3.886 1.00 98.19 107 ALA A N 1
ATOM 832 C CA . ALA A 1 107 ? -1.677 -15.206 -3.287 1.00 98.19 107 ALA A CA 1
ATOM 833 C C . ALA A 1 107 ? -2.703 -14.746 -4.337 1.00 98.19 107 ALA A C 1
ATOM 835 O O . ALA A 1 107 ? -3.870 -15.125 -4.251 1.00 98.19 107 ALA A O 1
ATOM 836 N N . GLY A 1 108 ? -2.267 -13.964 -5.328 1.00 98.19 108 GLY A N 1
ATOM 837 C CA . GLY A 1 108 ? -3.111 -13.324 -6.337 1.00 98.19 108 GLY A CA 1
ATOM 838 C C . GLY A 1 108 ? -3.827 -12.073 -5.813 1.00 98.19 108 GLY A C 1
ATOM 839 O O . GLY A 1 108 ? -4.435 -12.085 -4.739 1.00 98.19 108 GLY A O 1
ATOM 840 N N . MET A 1 109 ? -3.791 -10.984 -6.590 1.00 98.19 109 MET A N 1
ATOM 841 C CA . MET A 1 109 ? -4.377 -9.699 -6.181 1.00 98.19 109 MET A CA 1
ATOM 842 C C . MET A 1 109 ? -5.893 -9.761 -5.975 1.00 98.19 109 MET A C 1
ATOM 844 O O . MET A 1 109 ? -6.383 -9.161 -5.022 1.00 98.19 109 MET A O 1
ATOM 848 N N . ASP A 1 110 ? -6.628 -10.538 -6.773 1.00 98.19 110 ASP A N 1
ATOM 849 C CA . ASP A 1 110 ? -8.088 -10.656 -6.634 1.00 98.19 110 ASP A CA 1
ATOM 850 C C . ASP A 1 110 ? -8.487 -11.274 -5.291 1.00 98.19 110 ASP A C 1
ATOM 852 O O . ASP A 1 110 ? -9.384 -10.783 -4.604 1.00 98.19 110 ASP A O 1
ATOM 856 N N . LYS A 1 111 ? -7.770 -12.319 -4.857 1.00 98.56 111 LYS A N 1
ATOM 857 C CA . LYS A 1 111 ? -8.007 -12.966 -3.559 1.00 98.56 111 LYS A CA 1
ATOM 858 C C . LYS A 1 111 ? -7.631 -12.040 -2.404 1.00 98.56 111 LYS A C 1
ATOM 860 O O . LYS A 1 111 ? -8.367 -11.964 -1.417 1.00 98.56 111 LYS A O 1
ATOM 865 N N . LEU A 1 112 ? -6.514 -11.317 -2.529 1.00 98.62 112 LEU A N 1
ATOM 866 C CA . LEU A 1 112 ? -6.093 -10.323 -1.539 1.00 98.62 112 LEU A CA 1
ATOM 867 C C . LEU A 1 112 ? -7.119 -9.191 -1.419 1.00 98.62 11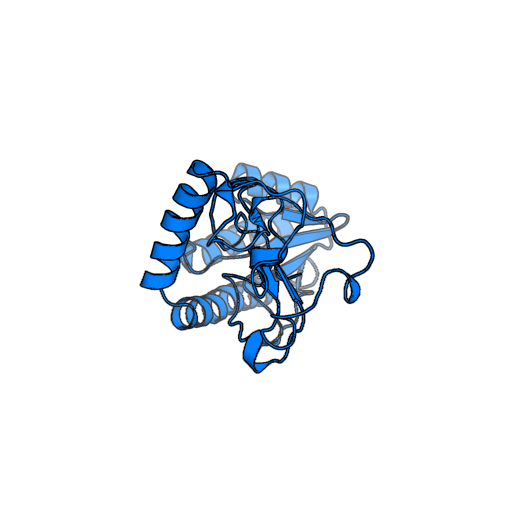2 LEU A C 1
ATOM 869 O O . LEU A 1 112 ? -7.521 -8.864 -0.301 1.00 98.62 112 LEU A O 1
ATOM 873 N N . ARG A 1 113 ? -7.609 -8.648 -2.540 1.00 98.50 113 ARG A N 1
ATOM 874 C CA . ARG A 1 113 ? -8.654 -7.615 -2.562 1.00 98.50 113 ARG A CA 1
ATOM 875 C C . ARG A 1 113 ? -9.963 -8.133 -1.970 1.00 98.50 113 ARG A C 1
ATOM 877 O O . ARG A 1 113 ? -10.527 -7.472 -1.102 1.00 98.50 113 ARG A O 1
ATOM 884 N N . ALA A 1 114 ? -10.407 -9.333 -2.344 1.00 98.62 114 ALA A N 1
ATOM 885 C CA . ALA A 1 114 ? -11.616 -9.942 -1.787 1.00 98.62 114 ALA A CA 1
ATOM 886 C C . ALA A 1 114 ? -11.531 -10.130 -0.260 1.00 98.62 114 ALA A C 1
ATOM 888 O O . ALA A 1 114 ? -12.510 -9.896 0.453 1.00 98.62 114 ALA A O 1
ATOM 889 N N . LYS A 1 115 ? -10.362 -10.523 0.269 1.00 98.75 115 LYS A N 1
ATOM 890 C CA . LYS A 1 115 ? -10.132 -10.609 1.720 1.00 98.75 115 LYS A CA 1
ATOM 891 C C . LYS A 1 115 ? -10.057 -9.225 2.372 1.00 98.75 115 LYS A C 1
ATOM 893 O O . LYS A 1 115 ? -10.643 -9.048 3.436 1.00 98.75 115 LYS A O 1
ATOM 898 N N . SER A 1 116 ? -9.379 -8.260 1.748 1.00 98.75 116 SER A N 1
ATOM 899 C CA . SER A 1 116 ? -9.270 -6.873 2.226 1.00 98.75 116 SER A CA 1
ATOM 900 C C . SER A 1 116 ? -10.647 -6.237 2.415 1.00 98.75 116 SER A C 1
ATOM 902 O O . SER A 1 116 ? -10.947 -5.748 3.500 1.00 98.75 116 SER A O 1
ATOM 904 N N . LEU A 1 117 ? -11.528 -6.355 1.415 1.00 98.69 117 LEU A N 1
ATOM 905 C CA . LEU A 1 117 ? -12.904 -5.860 1.486 1.00 98.69 117 LEU A CA 1
ATOM 906 C C . LEU A 1 117 ? -13.639 -6.395 2.721 1.00 98.69 117 LEU A C 1
ATOM 908 O O . LEU A 1 117 ? -14.242 -5.620 3.462 1.00 98.69 117 LEU A O 1
ATOM 912 N N . LYS A 1 118 ? -13.529 -7.703 2.986 1.00 98.81 118 LYS A N 1
ATOM 913 C CA . LYS A 1 118 ? -14.143 -8.351 4.155 1.00 98.81 118 LYS A CA 1
ATOM 914 C C . LYS A 1 118 ? -13.506 -7.911 5.474 1.00 98.81 118 LYS A C 1
ATOM 916 O O . LYS A 1 118 ? -14.235 -7.633 6.418 1.00 98.81 118 LYS A O 1
ATOM 921 N N . LEU A 1 119 ? -12.174 -7.852 5.555 1.00 98.75 119 LEU A N 1
ATOM 922 C CA . LEU A 1 119 ? -11.453 -7.435 6.766 1.00 98.75 119 LEU A CA 1
ATOM 923 C C . LEU A 1 119 ? -11.789 -5.995 7.153 1.00 98.75 119 LEU A C 1
ATOM 925 O O . LEU A 1 119 ? -12.132 -5.729 8.302 1.00 98.75 119 LEU A O 1
ATOM 929 N N . THR A 1 120 ? -11.720 -5.074 6.194 1.00 98.75 120 THR A N 1
ATOM 930 C CA . THR A 1 120 ? -11.972 -3.655 6.442 1.00 98.75 120 THR A CA 1
ATOM 931 C C . THR A 1 120 ? -13.452 -3.395 6.725 1.00 98.75 120 THR A C 1
ATOM 933 O O . THR A 1 120 ? -13.753 -2.635 7.637 1.00 98.75 120 THR A O 1
ATOM 936 N N . ALA A 1 121 ? -14.380 -4.074 6.036 1.00 98.69 121 ALA A N 1
ATOM 937 C CA . ALA A 1 121 ? -15.809 -3.994 6.364 1.00 98.69 121 ALA A CA 1
ATOM 938 C C . ALA A 1 121 ? -16.129 -4.583 7.750 1.00 98.69 121 ALA A C 1
ATOM 940 O O . ALA A 1 121 ? -17.017 -4.091 8.442 1.00 98.69 121 ALA A O 1
ATOM 941 N N . TYR A 1 122 ? -15.415 -5.631 8.173 1.00 98.81 122 TYR A N 1
ATOM 942 C CA . TYR A 1 122 ? -15.559 -6.184 9.518 1.00 98.81 122 TYR A CA 1
ATOM 943 C C . TYR A 1 122 ? -15.068 -5.201 10.587 1.00 98.81 122 TYR A C 1
ATOM 945 O O . TYR A 1 122 ? -15.774 -4.975 11.565 1.00 98.81 122 TYR A O 1
ATOM 953 N N . LEU A 1 123 ? -13.913 -4.564 10.365 1.00 98.75 123 LEU A N 1
ATOM 954 C CA . LEU A 1 123 ? -13.396 -3.505 11.233 1.00 98.75 123 LEU A CA 1
ATOM 955 C C . LEU A 1 123 ? -14.384 -2.335 11.342 1.00 98.75 123 LEU A C 1
ATOM 957 O O . LEU A 1 123 ? -14.745 -1.948 12.446 1.00 98.75 123 LEU A O 1
ATOM 961 N N . GLU A 1 124 ? -14.846 -1.815 10.204 1.00 98.50 124 GLU A N 1
ATOM 962 C CA . GLU A 1 124 ? -15.839 -0.736 10.120 1.00 98.50 124 GLU A CA 1
ATOM 963 C C . GLU A 1 124 ? -17.121 -1.086 10.883 1.00 98.50 124 GLU A C 1
ATOM 965 O O . GLU A 1 124 ? -17.581 -0.310 11.719 1.00 98.50 124 GLU A O 1
ATOM 970 N N . ARG A 1 125 ? -17.664 -2.289 10.659 1.00 98.12 125 ARG A N 1
ATOM 971 C CA . ARG A 1 125 ? -18.875 -2.758 11.339 1.00 98.12 125 ARG A CA 1
ATOM 972 C C . ARG A 1 125 ? -18.689 -2.843 12.849 1.00 98.12 125 ARG A C 1
ATOM 974 O O . ARG A 1 125 ? -19.576 -2.416 13.576 1.00 98.12 125 ARG A O 1
ATOM 981 N N . LEU A 1 126 ? -17.580 -3.417 13.316 1.00 98.31 126 LEU A N 1
ATOM 982 C CA . LEU A 1 126 ? -17.319 -3.543 14.748 1.00 98.31 126 LEU A CA 1
ATOM 983 C C . LEU A 1 126 ? -17.121 -2.179 15.408 1.00 98.31 126 LEU A C 1
ATOM 985 O O . LEU A 1 126 ? -17.648 -1.971 16.494 1.00 98.31 126 LEU A O 1
ATOM 989 N N . ILE A 1 127 ? -16.412 -1.249 14.759 1.00 97.69 127 ILE A N 1
ATOM 990 C CA . ILE A 1 127 ? -16.272 0.121 15.266 1.00 97.69 127 ILE A CA 1
ATOM 991 C C . ILE A 1 127 ? -17.656 0.759 15.394 1.00 97.69 127 ILE A C 1
ATOM 993 O O . ILE A 1 127 ? -18.022 1.135 16.495 1.00 97.69 127 ILE A O 1
ATOM 997 N N . ASN A 1 128 ? -18.461 0.784 14.328 1.00 96.19 128 ASN A N 1
ATOM 998 C CA . ASN A 1 128 ? -19.780 1.428 14.357 1.00 96.19 128 ASN A CA 1
ATOM 999 C C . ASN A 1 128 ? -20.768 0.766 15.337 1.00 96.19 128 ASN A C 1
ATOM 1001 O O . ASN A 1 128 ? -21.664 1.429 15.850 1.00 96.19 128 ASN A O 1
ATOM 1005 N N . ALA A 1 129 ? -20.650 -0.546 15.570 1.00 96.44 129 ALA A N 1
ATOM 1006 C CA . ALA A 1 129 ? -21.551 -1.283 16.457 1.00 96.44 129 ALA A CA 1
ATOM 1007 C C . ALA A 1 129 ? -21.131 -1.239 17.933 1.00 96.44 129 ALA A C 1
ATOM 1009 O O . ALA A 1 129 ? -21.988 -1.306 18.814 1.00 96.44 129 ALA A O 1
ATOM 1010 N N . GLU A 1 130 ? -19.828 -1.191 18.221 1.00 95.94 130 GLU A N 1
ATOM 1011 C CA . GLU A 1 130 ? -19.308 -1.306 19.587 1.00 95.94 130 GLU A CA 1
ATOM 1012 C C . GLU A 1 130 ? -18.710 -0.017 20.151 1.00 95.94 130 GLU A C 1
ATOM 1014 O O . GLU A 1 130 ? -18.547 0.071 21.371 1.00 95.94 130 GLU A O 1
ATOM 1019 N N . ILE A 1 131 ? -18.368 0.950 19.299 1.00 95.06 131 ILE A N 1
ATOM 1020 C CA . ILE A 1 131 ? -17.753 2.224 19.672 1.00 95.06 131 ILE A CA 1
ATOM 1021 C C . ILE A 1 131 ? -18.670 3.350 19.189 1.00 95.06 131 ILE A C 1
ATOM 1023 O O . ILE A 1 131 ? -18.950 3.475 18.001 1.00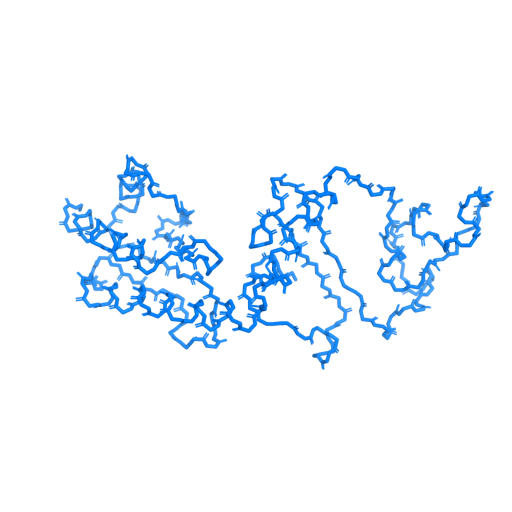 95.06 131 ILE A O 1
ATOM 1027 N N . GLY A 1 132 ? -19.149 4.170 20.123 1.00 87.44 132 GLY A N 1
ATOM 1028 C CA . GLY A 1 132 ? -20.022 5.297 19.804 1.00 87.44 132 GLY A CA 1
ATOM 1029 C C . GLY A 1 132 ? -19.318 6.381 18.978 1.00 87.44 132 GLY A C 1
ATOM 1030 O O . GLY A 1 132 ? -18.115 6.624 19.135 1.00 87.44 132 GLY A O 1
ATOM 1031 N N . HIS A 1 133 ? -20.083 7.063 18.118 1.00 92.88 133 HIS A N 1
ATOM 1032 C CA . HIS A 1 133 ? -19.612 8.187 17.296 1.00 92.88 133 HIS A CA 1
ATOM 1033 C C . HIS A 1 133 ? -19.100 9.373 18.132 1.00 92.88 133 HIS A C 1
ATOM 1035 O O . HIS A 1 133 ? -18.315 10.190 17.645 1.00 92.88 133 HIS A O 1
ATOM 1041 N N . GLU A 1 134 ? -19.519 9.464 19.394 1.00 92.94 134 GLU A N 1
ATOM 1042 C CA . GLU A 1 134 ? -19.022 10.418 20.382 1.00 92.94 134 GLU A CA 1
ATOM 1043 C C . GLU A 1 134 ? -17.551 10.184 20.762 1.00 92.94 134 GLU A C 1
ATOM 1045 O O . GLU A 1 134 ? -16.891 11.118 21.210 1.00 92.94 134 GLU A O 1
ATOM 1050 N N . TYR A 1 135 ? -17.015 8.980 20.530 1.00 96.38 135 TYR A N 1
ATOM 1051 C CA . TYR A 1 135 ? -15.613 8.644 20.787 1.00 96.38 135 TYR A CA 1
ATOM 1052 C C . TYR A 1 135 ? -14.775 8.652 19.509 1.00 96.38 135 TYR A C 1
ATOM 1054 O O . TYR A 1 135 ? -13.693 9.251 19.476 1.00 96.38 135 TYR A O 1
ATOM 1062 N N . VAL A 1 136 ? -15.258 7.967 18.466 1.00 97.06 136 VAL A N 1
ATOM 1063 C CA . VAL A 1 136 ? -14.511 7.728 17.227 1.00 97.06 136 VAL A CA 1
ATOM 1064 C C . VAL A 1 136 ? -15.411 7.875 16.003 1.00 97.06 136 VAL A C 1
ATOM 1066 O O . VAL A 1 136 ? -16.501 7.320 15.942 1.00 97.06 136 VAL A O 1
ATOM 1069 N N . GLU A 1 137 ? -14.912 8.568 14.985 1.00 97.25 137 GLU A N 1
ATOM 1070 C CA . GLU A 1 137 ? -15.571 8.736 13.690 1.00 97.25 137 GLU A CA 1
ATOM 1071 C C . GLU A 1 137 ? -14.682 8.207 12.557 1.00 97.25 137 GLU A C 1
ATOM 1073 O O . GLU A 1 137 ? -13.496 8.528 12.478 1.00 97.25 137 GLU A O 1
ATOM 1078 N N . ILE A 1 138 ? -15.242 7.407 11.649 1.00 98.38 138 ILE A N 1
ATOM 1079 C CA . ILE A 1 138 ? -14.531 6.934 10.456 1.00 98.38 138 ILE A CA 1
ATOM 1080 C C . ILE A 1 138 ? -14.649 8.004 9.363 1.00 98.38 138 ILE A C 1
ATOM 1082 O O . ILE A 1 138 ? -15.742 8.263 8.876 1.00 98.38 138 ILE A O 1
ATOM 1086 N N . ILE A 1 139 ? -13.522 8.586 8.937 1.00 98.12 139 ILE A N 1
ATOM 1087 C CA . ILE A 1 139 ? -13.492 9.574 7.832 1.00 98.12 139 ILE A CA 1
ATOM 1088 C C . ILE A 1 139 ? -13.133 8.961 6.477 1.00 98.12 139 ILE A C 1
ATOM 1090 O O . ILE A 1 139 ? -13.114 9.641 5.454 1.00 98.12 139 ILE A O 1
ATOM 1094 N N . THR A 1 140 ? -12.765 7.681 6.458 1.00 98.56 140 THR A N 1
ATOM 1095 C CA . THR A 1 140 ? -12.565 6.961 5.194 1.00 98.56 140 THR A CA 1
ATOM 1096 C C . THR A 1 140 ? -13.922 6.720 4.536 1.00 98.56 140 THR A C 1
ATOM 1098 O O . THR A 1 140 ? -14.852 6.375 5.261 1.00 98.56 140 THR A O 1
ATOM 1101 N N . PRO A 1 141 ? -14.056 6.873 3.204 1.00 98.56 141 PRO A N 1
ATOM 1102 C CA . PRO A 1 141 ? -15.319 6.621 2.517 1.00 98.56 141 PRO A CA 1
ATOM 1103 C C . PRO A 1 141 ? -15.913 5.249 2.863 1.00 98.56 141 PRO A C 1
ATOM 1105 O O . PRO A 1 141 ? -15.202 4.243 2.842 1.00 98.56 141 PRO A O 1
ATOM 1108 N N . ALA A 1 142 ? -17.215 5.218 3.159 1.00 97.31 142 ALA A N 1
ATOM 1109 C CA . ALA A 1 142 ? -17.933 3.984 3.488 1.00 97.31 142 ALA A CA 1
ATOM 1110 C C . ALA A 1 142 ? -18.068 3.046 2.276 1.00 97.31 142 ALA A C 1
ATOM 1112 O O . ALA A 1 142 ? -18.089 1.826 2.432 1.00 97.31 142 ALA A O 1
ATOM 1113 N N . ASP A 1 143 ? -18.125 3.613 1.063 1.00 98.25 143 ASP A N 1
ATOM 1114 C CA . ASP A 1 143 ? -18.143 2.852 -0.186 1.00 98.25 143 ASP A CA 1
ATOM 1115 C C . ASP A 1 143 ? -16.858 2.008 -0.312 1.00 98.25 143 ASP A C 1
ATOM 1117 O O . ASP A 1 143 ? -15.765 2.577 -0.429 1.00 98.25 143 ASP A O 1
ATOM 1121 N N . PRO A 1 144 ? -16.953 0.663 -0.312 1.00 97.38 144 PRO A N 1
ATOM 1122 C CA . PRO A 1 144 ? -15.785 -0.209 -0.379 1.00 97.38 144 PRO A CA 1
ATOM 1123 C C . PRO A 1 144 ? -14.934 -0.023 -1.643 1.00 97.38 144 PRO A C 1
ATOM 1125 O O . PRO A 1 144 ? -13.731 -0.308 -1.604 1.00 97.38 144 PRO A O 1
ATOM 1128 N N . GLU A 1 145 ? -15.512 0.484 -2.735 1.00 96.19 145 GLU A N 1
ATOM 1129 C CA . GLU A 1 145 ? -14.791 0.772 -3.982 1.00 96.19 145 GLU A CA 1
ATOM 1130 C C . GLU A 1 145 ? -14.007 2.091 -3.927 1.00 96.19 145 GLU A C 1
ATOM 1132 O O . GLU A 1 145 ? -13.062 2.284 -4.689 1.00 96.19 145 GLU A O 1
ATOM 1137 N N . GLN A 1 146 ? -14.300 2.957 -2.953 1.00 97.69 146 GLN A N 1
ATOM 1138 C CA . GLN A 1 146 ? -13.589 4.218 -2.718 1.00 97.69 146 GLN A CA 1
ATOM 1139 C C . GLN A 1 146 ? -12.539 4.114 -1.598 1.00 97.69 146 GLN A C 1
ATOM 1141 O O . GLN A 1 146 ? -12.034 5.129 -1.109 1.00 97.69 146 GLN A O 1
ATOM 1146 N N . ARG A 1 147 ? -12.170 2.892 -1.181 1.00 98.12 147 ARG A N 1
ATOM 1147 C CA . ARG A 1 147 ? -11.144 2.657 -0.150 1.00 98.12 147 ARG A CA 1
ATOM 1148 C C . ARG A 1 147 ? -10.289 1.407 -0.372 1.00 98.12 147 ARG A C 1
ATOM 1150 O O . ARG A 1 147 ? -10.681 0.429 -1.009 1.00 98.12 147 ARG A O 1
ATOM 1157 N N . GLY A 1 148 ? -9.094 1.432 0.219 1.00 98.12 148 GLY A N 1
ATOM 1158 C CA . GLY A 1 148 ? -8.212 0.268 0.359 1.00 98.12 148 GLY A CA 1
ATOM 1159 C C . GLY A 1 148 ? -8.369 -0.424 1.718 1.00 98.12 148 GLY A C 1
ATOM 1160 O O . GLY A 1 148 ? -9.425 -0.354 2.342 1.00 98.12 148 GLY A O 1
ATOM 1161 N N . CYS A 1 149 ? -7.291 -1.047 2.205 1.00 97.88 149 CYS A N 1
ATOM 1162 C CA . CYS A 1 149 ? -7.271 -1.698 3.523 1.00 97.88 149 CYS A CA 1
ATOM 1163 C C . CYS A 1 149 ? -7.446 -0.736 4.716 1.00 97.88 149 CYS A C 1
ATOM 1165 O O . CYS A 1 149 ? -7.873 -1.165 5.786 1.00 97.88 149 CYS A O 1
ATOM 1167 N N . GLN A 1 150 ? -7.058 0.533 4.565 1.00 98.62 150 GLN A N 1
ATOM 1168 C CA . GLN A 1 150 ? -6.944 1.488 5.669 1.00 98.62 150 GLN A CA 1
ATOM 1169 C C . GLN A 1 150 ? -8.285 2.150 6.004 1.00 98.62 150 GLN A C 1
ATOM 1171 O O . GLN A 1 150 ? -8.925 2.690 5.108 1.00 98.62 150 GLN A O 1
ATOM 1176 N N . LEU A 1 151 ? -8.622 2.213 7.293 1.00 98.69 151 LEU A N 1
ATOM 1177 C CA . LEU A 1 151 ? -9.568 3.172 7.861 1.00 98.69 151 LEU A CA 1
ATOM 1178 C C . LEU A 1 151 ? -8.813 4.227 8.673 1.00 98.69 151 LEU A C 1
ATOM 1180 O O . LEU A 1 151 ? -7.944 3.915 9.488 1.00 98.69 151 LEU A O 1
ATOM 1184 N N . SER A 1 152 ? -9.159 5.483 8.440 1.00 98.56 152 SER A N 1
ATOM 1185 C CA . SER A 1 152 ? -8.741 6.635 9.232 1.00 98.56 152 SER A CA 1
ATOM 1186 C C . SER A 1 152 ? -9.842 6.966 10.233 1.00 98.56 152 SER A C 1
ATOM 1188 O O . SER A 1 152 ? -10.975 7.243 9.839 1.00 98.56 152 SER A O 1
ATOM 1190 N N . LEU A 1 153 ? -9.488 6.925 11.512 1.00 98.44 153 LEU A N 1
ATOM 1191 C CA . LEU A 1 153 ? -10.375 7.098 12.654 1.00 98.44 153 LEU A CA 1
ATOM 1192 C C . LEU A 1 153 ? -10.069 8.439 13.323 1.00 98.44 153 LEU A C 1
ATOM 1194 O O . LEU A 1 153 ? -8.953 8.627 13.802 1.00 98.44 153 LEU A O 1
ATOM 1198 N N . VAL A 1 154 ? -11.024 9.363 13.348 1.00 98.31 154 VAL A N 1
ATOM 1199 C CA . VAL A 1 154 ? -10.948 10.617 14.105 1.00 98.31 154 VAL A CA 1
ATOM 1200 C C . VAL A 1 154 ? -11.396 10.355 15.535 1.00 98.31 154 VAL A C 1
ATOM 1202 O O . VAL A 1 154 ? -12.528 9.945 15.764 1.00 98.31 154 VAL A O 1
ATOM 1205 N N . PHE A 1 155 ? -10.526 10.638 16.492 1.00 97.56 155 PHE A N 1
ATOM 1206 C CA . PHE A 1 155 ? -10.803 10.543 17.920 1.00 97.56 155 PHE A CA 1
ATOM 1207 C C . PHE A 1 155 ? -11.309 11.887 18.440 1.00 97.56 155 PHE A C 1
ATOM 1209 O O . PHE A 1 155 ? -10.752 12.935 18.106 1.00 97.56 155 PHE A O 1
ATOM 1216 N N . LYS A 1 156 ? -12.362 11.858 19.258 1.00 95.38 156 LYS A N 1
ATOM 1217 C CA . LYS A 1 156 ? -12.901 13.060 19.914 1.00 95.38 156 LYS A CA 1
ATOM 1218 C C . LYS A 1 156 ? -12.208 13.357 21.255 1.00 95.38 156 LYS A C 1
ATOM 1220 O O . LYS A 1 156 ? -12.156 14.516 21.650 1.00 95.38 156 LYS A O 1
ATOM 1225 N N . GLY A 1 157 ? -11.652 12.331 21.910 1.00 92.38 157 GLY A N 1
ATOM 1226 C CA . GLY A 1 157 ? -10.838 12.433 23.131 1.00 92.38 157 GLY A CA 1
ATOM 1227 C C . GLY A 1 157 ? -9.321 12.438 22.876 1.00 92.38 157 GLY A C 1
ATOM 1228 O O . GLY A 1 157 ? -8.863 12.698 21.759 1.00 92.38 157 GLY A O 1
ATOM 1229 N N . ASP A 1 158 ? -8.526 12.119 23.905 1.00 94.00 158 ASP A N 1
ATOM 1230 C CA . ASP A 1 158 ? -7.057 12.085 23.815 1.00 94.00 158 ASP A CA 1
ATOM 1231 C C . ASP A 1 158 ? -6.549 10.869 23.014 1.00 94.00 158 ASP A C 1
ATOM 1233 O O . ASP A 1 158 ? -6.232 9.795 23.535 1.00 94.00 158 ASP A O 1
ATOM 1237 N N . MET A 1 159 ? -6.423 11.060 21.699 1.00 95.88 159 MET A N 1
ATOM 1238 C CA . MET A 1 159 ? -5.864 10.066 20.781 1.00 95.88 159 MET A CA 1
ATOM 1239 C C . MET A 1 159 ? -4.452 9.611 21.184 1.00 95.88 159 MET A C 1
ATOM 1241 O O . MET A 1 159 ? -4.102 8.453 20.952 1.00 95.88 159 MET A O 1
ATOM 1245 N N . GLN A 1 160 ? -3.612 10.496 21.735 1.00 95.50 160 GLN A N 1
ATOM 1246 C CA . GLN A 1 160 ? -2.224 10.145 22.051 1.00 95.50 160 GLN A CA 1
ATOM 1247 C C . GLN A 1 160 ? -2.171 9.174 23.225 1.00 95.50 160 GLN A C 1
ATOM 1249 O O . GLN A 1 160 ? -1.432 8.190 23.159 1.00 95.50 160 GLN A O 1
ATOM 1254 N N . GLN A 1 161 ? -2.987 9.400 24.254 1.00 96.00 161 GLN A N 1
ATOM 1255 C CA . GLN A 1 161 ? -3.113 8.474 25.375 1.00 96.00 161 GLN A CA 1
ATOM 1256 C C . GLN A 1 161 ? -3.601 7.096 24.904 1.00 96.00 161 GLN A C 1
ATOM 1258 O O . GLN A 1 161 ? -2.993 6.076 25.246 1.00 96.00 161 GLN A O 1
ATOM 1263 N N . VAL A 1 162 ? -4.640 7.058 24.061 1.00 96.94 162 VAL A N 1
ATOM 1264 C CA . VAL A 1 162 ? -5.164 5.804 23.494 1.00 96.94 162 VAL A CA 1
ATOM 1265 C C . VAL A 1 162 ? -4.107 5.099 22.635 1.00 96.94 162 VAL A C 1
ATOM 1267 O O . VAL A 1 162 ? -3.891 3.898 22.788 1.00 96.94 162 VAL A O 1
ATOM 1270 N N . HIS A 1 163 ? -3.391 5.828 21.773 1.00 97.31 163 HIS A N 1
ATOM 1271 C CA . HIS A 1 163 ? -2.313 5.286 20.934 1.00 97.31 163 HIS A CA 1
ATOM 1272 C C . HIS A 1 163 ? -1.174 4.675 21.756 1.00 97.31 163 HIS A C 1
ATOM 1274 O O . HIS A 1 163 ? -0.702 3.577 21.451 1.00 97.31 163 HIS A O 1
ATOM 1280 N N . GLN A 1 164 ? -0.753 5.353 22.824 1.00 97.00 164 GLN A N 1
ATOM 1281 C CA . GLN A 1 164 ? 0.274 4.846 23.730 1.00 97.00 164 GLN A CA 1
ATOM 1282 C C . GLN A 1 164 ? -0.195 3.584 24.458 1.00 97.00 164 GLN A C 1
ATOM 1284 O O . GLN A 1 164 ? 0.579 2.636 24.602 1.00 97.00 164 GLN A O 1
ATOM 1289 N N . ALA A 1 165 ? -1.454 3.543 24.900 1.00 97.38 165 ALA A N 1
ATOM 1290 C CA . ALA A 1 165 ? -2.026 2.370 25.549 1.00 97.38 165 ALA A CA 1
ATOM 1291 C C . ALA A 1 165 ? -2.131 1.172 24.588 1.00 97.38 165 ALA A C 1
ATOM 1293 O O . ALA A 1 165 ? -1.728 0.069 24.955 1.00 97.38 165 ALA A O 1
ATOM 1294 N N . LEU A 1 166 ? -2.569 1.392 23.344 1.00 97.69 166 LEU A N 1
ATOM 1295 C CA . LEU A 1 166 ? -2.555 0.383 22.277 1.00 97.69 166 LEU A CA 1
ATOM 1296 C C . LEU A 1 166 ? -1.136 -0.141 22.011 1.00 97.69 166 LEU A C 1
ATOM 1298 O O . LEU A 1 166 ? -0.920 -1.352 21.967 1.00 97.69 166 LEU A O 1
ATOM 1302 N N . SER A 1 167 ? -0.157 0.761 21.905 1.00 97.44 167 SER A N 1
ATOM 1303 C CA . SER A 1 167 ? 1.246 0.404 21.657 1.00 97.44 167 SER A CA 1
ATOM 1304 C C . SER A 1 167 ? 1.831 -0.456 22.783 1.00 97.44 167 SER A C 1
ATOM 1306 O O . SER A 1 167 ? 2.545 -1.419 22.512 1.00 97.44 167 SER A O 1
ATOM 1308 N N . LYS A 1 168 ? 1.483 -0.172 24.048 1.00 97.81 168 LYS A N 1
ATOM 1309 C CA . LYS A 1 168 ? 1.877 -0.999 25.208 1.00 97.81 168 LYS A CA 1
ATOM 1310 C C . LYS A 1 168 ? 1.296 -2.417 25.164 1.00 97.81 168 LYS A C 1
ATOM 1312 O O . LYS A 1 168 ? 1.874 -3.313 25.766 1.00 97.81 168 LYS A O 1
ATOM 1317 N N . GLN A 1 169 ? 0.189 -2.621 24.450 1.00 97.44 169 GLN A N 1
ATOM 1318 C CA . GLN A 1 169 ? -0.423 -3.933 24.206 1.00 97.44 169 GLN A CA 1
ATOM 1319 C C . GLN A 1 169 ? 0.057 -4.578 22.891 1.00 97.44 169 GLN A C 1
ATOM 1321 O O . GLN A 1 169 ? -0.503 -5.577 22.449 1.00 97.44 169 GLN A O 1
ATOM 1326 N N . GLY A 1 170 ? 1.081 -4.013 22.241 1.00 96.94 170 GLY A N 1
ATOM 1327 C CA . GLY A 1 170 ? 1.660 -4.549 21.007 1.00 96.94 170 GLY A CA 1
ATOM 1328 C C . GLY A 1 170 ? 0.887 -4.211 19.729 1.00 96.94 170 GLY A C 1
ATOM 1329 O O . GLY A 1 170 ? 1.227 -4.725 18.664 1.00 96.94 170 GLY A O 1
ATOM 1330 N N . ILE A 1 171 ? -0.128 -3.341 19.792 1.00 97.81 171 ILE A N 1
ATOM 1331 C CA . ILE A 1 171 ? -0.846 -2.877 18.600 1.00 97.81 171 ILE A CA 1
ATOM 1332 C C . ILE A 1 171 ? -0.048 -1.761 17.927 1.00 97.81 171 ILE A C 1
ATOM 1334 O O . ILE A 1 171 ? 0.127 -0.677 18.481 1.00 97.81 171 ILE A O 1
ATOM 1338 N N . VAL A 1 172 ? 0.388 -2.011 16.692 1.00 97.06 172 VAL A N 1
ATOM 1339 C CA . VAL A 1 172 ? 1.140 -1.041 15.889 1.00 97.06 172 VAL A CA 1
ATOM 1340 C C . VAL A 1 172 ? 0.211 -0.360 14.891 1.00 97.06 172 VAL A C 1
ATOM 1342 O O . VAL A 1 172 ? -0.338 -0.992 13.990 1.00 97.06 172 VAL A O 1
ATOM 1345 N N . CYS A 1 173 ? 0.059 0.953 15.037 1.00 95.44 173 CYS A N 1
ATOM 1346 C CA . CYS A 1 173 ? -0.696 1.802 14.122 1.00 95.44 173 CYS A CA 1
ATOM 1347 C C . CYS A 1 173 ? -0.074 3.201 14.036 1.00 95.44 173 CYS A C 1
ATOM 1349 O O . CYS A 1 173 ? 0.695 3.617 14.907 1.00 95.44 173 CYS A O 1
ATOM 1351 N N . ASP A 1 174 ? -0.397 3.915 12.960 1.00 94.06 174 ASP A N 1
ATOM 1352 C CA . ASP A 1 174 ? 0.092 5.271 12.710 1.00 94.06 174 ASP A CA 1
ATOM 1353 C C . ASP A 1 174 ? -0.908 6.315 13.209 1.00 94.06 174 ASP A C 1
ATOM 1355 O O . ASP A 1 174 ? -2.120 6.124 13.099 1.00 94.06 174 ASP A O 1
ATOM 1359 N N . ILE A 1 175 ? -0.392 7.447 13.689 1.00 96.75 175 ILE A N 1
ATOM 1360 C CA . ILE A 1 175 ? -1.195 8.616 14.048 1.00 96.75 175 ILE A CA 1
ATOM 1361 C C . ILE A 1 175 ? -0.873 9.811 13.154 1.00 96.75 175 ILE A C 1
ATOM 1363 O O . ILE A 1 175 ? 0.268 10.071 12.773 1.00 96.75 175 ILE A O 1
ATOM 1367 N N . ARG A 1 176 ? -1.904 10.595 12.868 1.00 96.75 176 ARG A N 1
ATOM 1368 C CA . ARG A 1 176 ? -1.872 11.870 12.167 1.00 96.75 176 ARG A CA 1
ATOM 1369 C C . ARG A 1 176 ? -2.495 12.913 13.073 1.00 96.75 176 ARG A C 1
ATOM 1371 O O . ARG A 1 176 ? -3.699 12.929 13.315 1.00 96.75 176 ARG A O 1
ATOM 1378 N N . LYS A 1 177 ? -1.631 13.775 13.607 1.00 92.62 177 LYS A N 1
ATOM 1379 C CA . LYS A 1 177 ? -2.044 14.880 14.467 1.00 92.62 177 LYS A CA 1
ATOM 1380 C C . LYS A 1 177 ? -3.050 15.784 13.727 1.00 92.62 177 LYS A C 1
ATOM 1382 O O . LYS A 1 177 ? -2.907 15.959 12.517 1.00 92.62 177 LYS A O 1
ATOM 1387 N N . PRO A 1 178 ? -4.019 16.377 14.443 1.00 94.31 178 PRO A N 1
ATOM 1388 C CA . PRO A 1 178 ? -4.176 16.297 15.898 1.00 94.31 178 PRO A CA 1
ATOM 1389 C C . PRO A 1 178 ? -4.859 15.015 16.403 1.00 94.31 178 PRO A C 1
ATOM 1391 O O . PRO A 1 178 ? -4.542 14.594 17.509 1.00 94.31 178 PRO A O 1
ATOM 1394 N N . SER A 1 179 ? -5.727 14.373 15.616 1.00 96.81 179 SER A N 1
ATOM 1395 C CA . SER A 1 179 ? -6.712 13.425 16.165 1.00 96.81 179 SER A CA 1
ATOM 1396 C C . SER A 1 179 ? -7.023 12.196 15.302 1.00 96.81 179 SER A C 1
ATOM 1398 O O . SER A 1 179 ? -7.995 11.500 15.579 1.00 96.81 179 SER A O 1
ATOM 1400 N N . VAL A 1 180 ? -6.239 11.895 14.261 1.00 98.25 180 VAL A N 1
ATOM 1401 C CA . VAL A 1 180 ? -6.507 10.754 13.369 1.00 98.25 180 VAL A CA 1
ATOM 1402 C C . VAL A 1 180 ? -5.574 9.578 13.649 1.00 98.25 180 VAL A C 1
ATOM 1404 O O . VAL A 1 180 ? -4.360 9.722 13.563 1.00 98.25 180 VAL A O 1
ATOM 1407 N N . MET A 1 181 ? -6.114 8.381 13.866 1.00 98.31 181 MET A N 1
ATOM 1408 C CA . MET A 1 181 ? -5.353 7.125 13.852 1.00 98.31 181 MET A CA 1
ATOM 1409 C C . MET A 1 181 ? -5.672 6.338 12.581 1.00 98.31 181 MET A C 1
ATOM 1411 O O . MET A 1 181 ? -6.831 6.237 12.181 1.00 98.31 181 MET A O 1
ATOM 1415 N N . ARG A 1 182 ? -4.656 5.774 11.925 1.00 98.44 182 ARG A N 1
ATOM 1416 C CA . ARG A 1 182 ? -4.809 5.003 10.684 1.00 98.44 182 ARG A CA 1
ATOM 1417 C C . ARG A 1 182 ? -4.612 3.520 10.963 1.00 98.44 182 ARG A C 1
ATOM 1419 O O . ARG A 1 182 ? -3.517 3.095 11.333 1.00 98.44 182 ARG A O 1
ATOM 1426 N N . ILE A 1 183 ? -5.664 2.740 10.739 1.00 98.44 183 ILE A N 1
ATOM 1427 C CA . ILE A 1 183 ? -5.704 1.293 10.965 1.00 98.44 183 ILE A CA 1
ATOM 1428 C C . ILE A 1 183 ? -5.825 0.600 9.611 1.00 98.44 183 ILE A C 1
ATOM 1430 O O . ILE A 1 183 ? -6.789 0.836 8.892 1.00 98.44 183 ILE A O 1
ATOM 1434 N N . ALA A 1 184 ? -4.861 -0.243 9.240 1.00 98.44 184 ALA A N 1
ATOM 1435 C CA . ALA A 1 184 ? -4.824 -0.888 7.924 1.00 98.44 184 ALA A CA 1
ATOM 1436 C C . ALA A 1 184 ? -4.572 -2.400 8.034 1.00 98.44 184 ALA A C 1
ATOM 1438 O O . ALA A 1 184 ? -3.432 -2.834 7.861 1.00 98.44 184 ALA A O 1
ATOM 1439 N N . PRO A 1 185 ? -5.607 -3.218 8.307 1.00 98.50 185 PRO A N 1
ATOM 1440 C CA . PRO A 1 185 ? -5.467 -4.671 8.329 1.00 98.50 185 PRO A CA 1
ATOM 1441 C C . PRO A 1 185 ? -5.090 -5.188 6.933 1.00 98.50 185 PRO A C 1
ATOM 1443 O O . PRO A 1 185 ? -5.899 -5.153 6.004 1.00 98.50 185 PRO A O 1
ATOM 1446 N N . ALA A 1 186 ? -3.856 -5.659 6.765 1.00 98.25 186 ALA A N 1
ATOM 1447 C CA . ALA A 1 186 ? -3.351 -6.126 5.481 1.00 98.25 186 ALA A CA 1
ATOM 1448 C C . ALA A 1 186 ? -3.781 -7.585 5.232 1.00 98.25 186 ALA A C 1
ATOM 1450 O O . ALA A 1 186 ? -3.516 -8.462 6.058 1.00 98.25 186 ALA A O 1
ATOM 1451 N N . PRO A 1 187 ? -4.391 -7.912 4.078 1.00 98.44 187 PRO A N 1
ATOM 1452 C CA . PRO A 1 187 ? -4.976 -9.232 3.839 1.00 98.44 187 PRO A CA 1
ATOM 1453 C C . PRO A 1 187 ? -3.948 -10.366 3.805 1.00 98.44 187 PRO A C 1
ATOM 1455 O O . PRO A 1 187 ? -4.319 -11.521 4.011 1.00 98.44 187 PRO A O 1
ATOM 1458 N N . LEU A 1 188 ? -2.673 -10.069 3.557 1.00 98.25 188 LEU A N 1
ATOM 1459 C CA . LEU A 1 188 ? -1.636 -11.089 3.430 1.00 98.25 188 LEU A CA 1
ATOM 1460 C C . LEU A 1 188 ? -1.304 -11.753 4.776 1.00 98.25 188 LEU A C 1
ATOM 1462 O O . LEU A 1 188 ? -1.069 -12.956 4.808 1.00 98.25 188 LEU A O 1
ATOM 1466 N N . TYR A 1 189 ? -1.350 -10.998 5.878 1.00 98.00 189 TYR A N 1
ATOM 1467 C CA . TYR A 1 189 ? -0.902 -11.481 7.189 1.00 98.00 189 TYR A CA 1
ATOM 1468 C C . TYR A 1 189 ? -1.807 -11.104 8.369 1.00 98.00 189 TYR A C 1
ATOM 1470 O O . TYR A 1 189 ? -1.613 -11.657 9.446 1.00 98.00 189 TYR A O 1
ATOM 1478 N N . ASN A 1 190 ? -2.815 -10.239 8.200 1.00 98.75 190 ASN A N 1
ATOM 1479 C CA . ASN A 1 190 ? -3.798 -9.995 9.255 1.00 98.75 190 ASN A CA 1
ATOM 1480 C C . ASN A 1 190 ? -4.995 -10.946 9.178 1.00 98.75 190 ASN A C 1
ATOM 1482 O O . ASN A 1 190 ? -5.442 -11.381 8.101 1.00 98.75 190 ASN A O 1
ATOM 1486 N N . SER A 1 191 ? -5.523 -11.258 10.357 1.00 98.81 191 SER A N 1
ATOM 1487 C CA . SER A 1 191 ? -6.677 -12.124 10.563 1.00 98.81 191 SER A CA 1
ATOM 1488 C C . SER A 1 191 ? -7.920 -11.326 10.981 1.00 98.81 191 SER A C 1
ATOM 1490 O O . SER A 1 191 ? -7.834 -10.194 11.453 1.00 98.81 191 SER A O 1
ATOM 1492 N N . PHE A 1 192 ? -9.107 -11.926 10.839 1.00 98.88 192 PHE A N 1
ATOM 1493 C CA . PHE A 1 192 ? -10.334 -11.355 11.416 1.00 98.88 192 PHE A CA 1
ATOM 1494 C C . PHE A 1 192 ? -10.274 -11.322 12.949 1.00 98.88 192 PHE A C 1
ATOM 1496 O O . PHE A 1 192 ? -10.882 -10.460 13.575 1.00 98.88 192 PHE A O 1
ATOM 1503 N N . HIS A 1 193 ? -9.516 -12.237 13.554 1.00 98.69 193 HIS A N 1
ATOM 1504 C CA . HIS A 1 193 ? -9.319 -12.280 14.996 1.00 98.69 193 HIS A CA 1
ATOM 1505 C C . HIS A 1 193 ? -8.470 -11.089 15.480 1.00 98.69 193 HIS A C 1
ATOM 1507 O O . HIS A 1 193 ? -8.789 -10.507 16.512 1.00 98.69 193 HIS A O 1
ATOM 1513 N N . ASP A 1 194 ? -7.473 -10.651 14.697 1.00 98.69 194 ASP A N 1
ATOM 1514 C CA . ASP A 1 194 ? -6.697 -9.432 14.984 1.00 98.69 194 ASP A CA 1
ATOM 1515 C C . ASP A 1 194 ? -7.623 -8.212 15.032 1.00 98.69 194 ASP A C 1
ATOM 1517 O O . ASP A 1 194 ? -7.551 -7.407 15.957 1.00 98.69 194 ASP A O 1
ATOM 1521 N N . VAL A 1 195 ? -8.528 -8.103 14.051 1.00 98.81 195 VAL A N 1
ATOM 1522 C CA . VAL A 1 195 ? -9.520 -7.020 13.967 1.00 98.81 195 VAL A CA 1
ATOM 1523 C C . VAL A 1 195 ? -10.460 -7.042 15.172 1.00 98.81 195 VAL A C 1
ATOM 1525 O O . VAL A 1 195 ? -10.700 -6.001 15.779 1.00 98.81 195 VAL A O 1
ATOM 1528 N N . PHE A 1 196 ? -10.964 -8.218 15.549 1.00 98.62 196 PHE A N 1
ATOM 1529 C CA . PHE A 1 196 ? -11.827 -8.369 16.719 1.00 98.62 196 PHE A CA 1
ATOM 1530 C C . PHE A 1 196 ? -11.118 -7.936 18.010 1.00 98.62 196 PHE A C 1
ATOM 1532 O O . PHE A 1 196 ? -11.633 -7.092 18.744 1.00 98.62 196 PHE A O 1
ATOM 1539 N N . ASN A 1 197 ? -9.914 -8.456 18.259 1.00 98.38 197 ASN A N 1
ATOM 1540 C CA . ASN A 1 197 ? -9.140 -8.124 19.456 1.00 98.38 197 ASN A CA 1
ATOM 1541 C C . ASN A 1 197 ? -8.778 -6.638 19.508 1.00 98.38 197 ASN A C 1
ATOM 1543 O O . ASN A 1 197 ? -8.867 -6.026 20.573 1.00 98.38 197 ASN A O 1
ATOM 1547 N N . PHE A 1 198 ? -8.433 -6.048 18.360 1.00 98.50 198 PHE A N 1
ATOM 1548 C CA . PHE A 1 198 ? -8.188 -4.616 18.246 1.00 98.50 198 PHE A CA 1
ATOM 1549 C C . PHE A 1 198 ? -9.404 -3.797 18.691 1.00 98.50 198 PHE A C 1
ATOM 1551 O O . PHE A 1 198 ? -9.259 -2.936 19.555 1.00 98.50 198 PHE A O 1
ATOM 1558 N N . VAL A 1 199 ? -10.601 -4.068 18.152 1.00 98.25 199 VAL A N 1
ATOM 1559 C CA . VAL A 1 199 ? -11.798 -3.276 18.491 1.00 98.25 199 VAL A CA 1
ATOM 1560 C C . VAL A 1 199 ? -12.203 -3.467 19.952 1.00 98.25 199 VAL A C 1
ATOM 1562 O O . VAL A 1 199 ? -12.550 -2.492 20.618 1.00 98.25 199 VAL A O 1
ATOM 1565 N N . ARG A 1 200 ? -12.098 -4.690 20.487 1.00 97.81 200 ARG A N 1
ATOM 1566 C CA . ARG A 1 200 ? -12.367 -4.971 21.906 1.00 97.81 200 ARG A CA 1
ATOM 1567 C C . ARG A 1 200 ? -11.472 -4.155 22.832 1.00 97.81 200 ARG A C 1
ATOM 1569 O O . ARG A 1 200 ? -11.975 -3.552 23.775 1.00 97.81 200 ARG A O 1
ATOM 1576 N N . LEU A 1 201 ? -10.171 -4.115 22.547 1.00 97.62 201 LEU A N 1
ATOM 1577 C CA . LEU A 1 201 ? -9.224 -3.310 23.312 1.00 97.62 201 LEU A CA 1
ATOM 1578 C C . LEU A 1 201 ? -9.494 -1.812 23.130 1.00 97.62 201 LEU A C 1
ATOM 1580 O O . LEU A 1 201 ? -9.548 -1.078 24.114 1.00 97.62 201 LEU A O 1
ATOM 1584 N N . LEU A 1 202 ? -9.699 -1.366 21.887 1.00 97.50 202 LEU A N 1
ATOM 1585 C CA . LEU A 1 202 ? -9.959 0.036 21.573 1.00 97.50 202 LEU A CA 1
ATOM 1586 C C . LEU A 1 202 ? -11.169 0.561 22.348 1.00 97.50 202 LEU A C 1
ATOM 1588 O O . LEU A 1 202 ? -11.065 1.610 22.972 1.00 97.50 202 LEU A O 1
ATOM 1592 N N . LYS A 1 203 ? -12.273 -0.195 22.374 1.00 96.94 203 LYS A N 1
ATOM 1593 C CA . LYS A 1 203 ? -13.485 0.128 23.136 1.00 96.94 203 LYS A CA 1
ATOM 1594 C C . LYS A 1 203 ? -13.187 0.400 24.609 1.00 96.94 203 LYS A C 1
ATOM 1596 O O . LYS A 1 203 ? -13.620 1.417 25.139 1.00 96.94 203 LYS A O 1
ATOM 1601 N N . THR A 1 204 ? -12.439 -0.485 25.268 1.00 96.25 204 THR A N 1
ATOM 1602 C CA . THR A 1 204 ? -12.066 -0.303 26.679 1.00 96.25 204 THR A CA 1
ATOM 1603 C C . THR A 1 204 ? -11.243 0.965 26.885 1.00 96.25 204 THR A C 1
ATOM 1605 O O . THR A 1 204 ? -11.437 1.657 27.879 1.00 96.25 204 THR A O 1
ATOM 1608 N N . LEU A 1 205 ? -10.348 1.286 25.948 1.00 95.94 205 LEU A N 1
ATOM 1609 C CA . LEU A 1 205 ? -9.465 2.444 26.059 1.00 95.94 205 LEU A CA 1
ATOM 1610 C C . LEU A 1 205 ? -10.175 3.774 25.796 1.00 95.94 205 LEU A C 1
ATOM 1612 O O . LEU A 1 205 ? -9.877 4.738 26.486 1.00 95.94 205 LEU A O 1
ATOM 1616 N N . VAL A 1 206 ? -11.101 3.840 24.834 1.00 93.94 206 VAL A 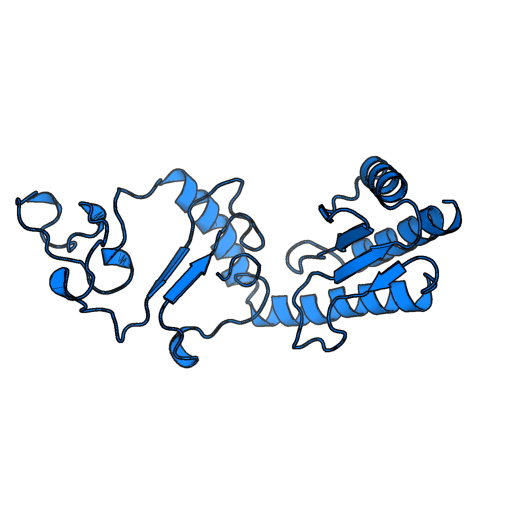N 1
ATOM 1617 C CA . VAL A 1 206 ? -11.795 5.101 24.507 1.00 93.94 206 VAL A CA 1
ATOM 1618 C C . VAL A 1 206 ? -12.920 5.444 25.477 1.00 93.94 206 VAL A C 1
ATOM 1620 O O . VAL A 1 206 ? -13.231 6.613 25.627 1.00 93.94 206 VAL A O 1
ATOM 1623 N N . VAL A 1 207 ? -13.521 4.452 26.143 1.00 85.94 207 VAL A N 1
ATOM 1624 C CA . VAL A 1 207 ? -14.554 4.693 27.169 1.00 85.94 207 VAL A CA 1
ATOM 1625 C C . VAL A 1 207 ? -13.933 5.103 28.510 1.00 85.94 207 VAL A C 1
ATOM 1627 O O . VAL A 1 207 ? -14.584 5.763 29.314 1.00 85.94 207 VAL A O 1
ATOM 1630 N N . ALA A 1 208 ? -12.687 4.699 28.769 1.00 75.44 208 ALA A N 1
ATOM 1631 C CA . ALA A 1 208 ? -11.972 5.023 30.002 1.00 75.44 208 ALA A CA 1
ATOM 1632 C C . ALA A 1 208 ? -11.192 6.352 29.950 1.00 75.44 208 ALA A C 1
ATOM 1634 O O . ALA A 1 208 ? -10.722 6.796 30.999 1.00 75.44 208 ALA A O 1
ATOM 1635 N N . ALA A 1 209 ? -11.008 6.929 28.759 1.00 63.97 209 ALA A N 1
ATOM 1636 C CA . ALA A 1 209 ? -10.257 8.161 28.507 1.00 63.97 209 ALA A CA 1
ATOM 1637 C C . ALA A 1 209 ? -11.192 9.371 28.399 1.00 63.97 209 ALA A C 1
ATOM 1639 O O . ALA A 1 209 ? -10.797 10.449 28.892 1.00 63.97 209 ALA A O 1
#

Secondary structure (DSSP, 8-state):
--TTTTTTS---TTTTT--EEEE-SSSTT---TTPPPEEEE-GGGTT--TTTSTT----GGGB-TTTTTT--SS--BPSGGGGG--S---HHHHHHHHHHHHHHHHH-HHHHHHHHHHHHHHHHHHHHHHS-TTTEEE-S-SSGGG--S-EEEEESS-HHHHHHHHHHTT---EEETTTEEEE---TTT--HHHHHHHHHHHHHHHHH-

Radius of gyration: 21.83 Å; chains: 1; bounding box: 53×36×58 Å

Foldseek 3Di:
DCAVPVLWADDDCQVVVPQKDKYQCVPNVVLDPPFDIDMFGHQVCFPQDCVNPPPQDFALQQADPPCSVVVDPDGHGHTGPSNNDHDDHDPVSVVSSVVSVVLCVVCDNVNQLVQLLVLQVLLVVLCPVQPDVCAKDWPQDPPSVSDTQKTKIFGPDQQVQLQVVCVVVVNDWDDDPPGIIIDGQGSSPGDSVNSVVVSVSSSVSRVVD

Sequence (209 aa):
DLAHTVGNVPLQLHDWGCDFACWCTYKYLNSGPGNIAGAFVHERHAHASVADLPGRLTGWWGHRKEDRFEMEHHFVPSPGAQSFMLSNPPVLCIAALRASTELFAKAGMDKLRAKSLKLTAYLERLINAEIGHEYVEIITPADPEQRGCQLSLVFKGDMQQVHQALSKQGIVCDIRKPSVMRIAPAPLYNSFHDVFNFVRLLKTLVVAA

Organism: NCBI:txid327968